Protein 6KO8 (pdb70)

B-factor: mean 38.96, std 19.6, range [13.39, 126.64]

Radius of gyration: 17.19 Å; Cα contacts (8 Å, |Δi|>4): 184; chains: 1; bounding box: 42×51×30 Å

Nearest PDB structures (foldseek):
  3vvx-assembly1_A  TM=9.385E-01  e=6.246E-23  Salmonella enterica subsp. enterica serovar Typhimurium str. 14028S
  9gtv-assembly1_B  TM=9.497E-01  e=9.018E-22  Salmonella enterica subsp. enterica serovar Typhimurium
  7n54-assembly1_A  TM=9.486E-01  e=1.844E-21  Salmonella enterica subsp. enterica serovar Typhimurium
  7n4z-assembly2_B  TM=9.475E-01  e=2.028E-21  Salmonella enterica subsp. enterica serovar Typhimurium
  7n4w-assembly1_A-2  TM=9.349E-01  e=2.970E-21  Salmonella enterica subsp. enterica serovar Typhimurium str. 14028S

Solvent-accessible surface area: 10798 Å² total; per-residue (Å²): 209,105,102,105,90,37,0,3,78,8,0,3,90,10,3,22,163,69,14,56,86,9,46,21,47,51,2,2,166,95,11,73,16,66,65,43,52,4,88,223,95,6,67,65,95,65,87,7,5,13,54,0,33,30,46,2,55,97,45,16,4,74,28,15,54,140,93,41,82,192,97,22,134,69,26,62,89,10,8,76,72,46,0,54,1,9,0,38,7,2,60,105,60,68,19,64,4,126,0,12,64,71,0,25,75,13,175,91,38,55,141,109,8,64,83,161,7,104,104,55,22,95,93,42,62,67,36,22,115,94,65,24,50,28,98,84,45,67,133,145,124,109,57,124,0,54,17,68,28,14,34,55,0,43,74,9,10,61,85,3,66,166,35,95,102,140,24,49,111,52,32,46,125,11,0,50,47,0,20,176,48,2,10,136,176

Organism: Salmonella typhimurium (strain LT2 / SGSC1412 / ATCC 700720) (NCBI:txid99287)

Sequence (185 aa):
EDKKQALLEAATQAIAQSGIAASTAVIARNAGVAEGTLFRYFATKDELINTLYLHLKQDLCQSMIMELDRSITDAKMMTRFIWNSYISWGLNHPARHRAIRQLAVSEKLTKETEQRADDMFPELRDLCHRSVLMVFMSDEYRAFGDGLFLALAETTMDFAARDPARAGEYIALGFEAMWRALTRE

Foldseek 3Di:
DDQLVLLLVLCLQQCLVVNLPRDLCSSQVSGVHHSVVVCVVPVDSLRSLLVSLLVLLLVLVVLLVVQDDLVDQDQLVNLLSSLVSVLVCCLVPVSSLSNNLRSLLDPRHDVVSVVCSVPVCCVVPPSHPDHFFQPPDDPVCPSVLVNVLSVLSVVLSVVCNVCVVCSVVSSVVSSVVNSVVGGDD

CATH classification: 1.10.357.10

InterPro domains:
  IPR001647 DNA-binding HTH domain, TetR-type [PF00440] (13-56)
  IPR001647 DNA-binding HTH domain, TetR-type [PR00455] (13-26)
  IPR001647 DNA-binding HTH domain, TetR-type [PR00455] (33-56)
  IPR001647 DNA-binding HTH domain, TetR-type [PS50977] (7-66)
  IPR009057 Homedomain-like superfamily [SSF46689] (3-75)
  IPR023772 DNA-binding HTH domain, TetR-type, conserved site [PS01081] (25-55)
  IPR050109 HTH-type, TetR-like transcriptional regulator [PTHR30055] (2-184)

Secondary structure (DSSP, 8-state):
--HHHHHHHHHHHHHHHH-TT--HHHHHHHSSS-HHHHHHH-SSHHHHHHHHHHHHHHHHHHHHHHH--TT---HHHHHHHHHHHHHHHHHH-HHHHHHHHHHHTSTT--HHHHHHHHHS-GGGS-SSSS--BT-SS-GGGHHHHHHHHHHHHHHHHHHHHH-GGGHHHHHHHHHHHHHHHHB--

Structure (mmCIF, N/CA/C/O backbone):
data_6KO8
#
_entry.id   6KO8
#
_cell.length_a   86.690
_cell.length_b   53.897
_cell.length_c   44.223
_cell.angle_alpha   90.000
_cell.angle_beta   93.060
_cell.angle_gamma   90.000
#
_symmetry.space_group_name_H-M   'C 1 2 1'
#
loop_
_entity.id
_entity.type
_entity.pdbx_description
1 polymer 'Putative regulatory protein'
2 non-polymer 'CHOLIC ACID'
3 non-polymer 'SULFATE ION'
4 water water
#
loop_
_atom_site.group_PDB
_atom_site.id
_atom_site.type_symbol
_atom_site.label_atom_id
_atom_site.label_alt_id
_atom_site.label_comp_id
_atom_site.label_asym_id
_atom_site.label_entity_id
_atom_site.label_seq_id
_atom_site.pdbx_PDB_ins_code
_atom_site.Cartn_x
_atom_site.Cartn_y
_atom_site.Cartn_z
_atom_site.occupancy
_atom_site.B_iso_or_equiv
_atom_site.auth_seq_id
_atom_site.auth_comp_id
_atom_site.auth_asym_id
_atom_site.auth_atom_id
_atom_site.pdbx_PDB_model_num
ATOM 1 N N . GLU A 1 8 ? -10.576 -10.176 -5.673 1.00 80.41 7 GLU A N 1
ATOM 2 C CA . GLU A 1 8 ? -11.303 -8.860 -5.623 1.00 87.10 7 GLU A CA 1
ATOM 3 C C . GLU A 1 8 ? -12.478 -8.902 -4.628 1.00 94.56 7 GLU A C 1
ATOM 4 O O . GLU A 1 8 ? -12.718 -7.861 -3.965 1.00 103.05 7 GLU A O 1
ATOM 10 N N . ASP A 1 9 ? -13.190 -10.034 -4.523 1.00 75.45 8 ASP A N 1
ATOM 11 C CA . ASP A 1 9 ? -14.571 -10.086 -3.972 1.00 79.14 8 ASP A CA 1
ATOM 12 C C . ASP A 1 9 ? -14.538 -10.034 -2.433 1.00 68.10 8 ASP A C 1
ATOM 13 O O . ASP A 1 9 ? -13.588 -10.529 -1.744 1.00 47.24 8 ASP A O 1
ATOM 18 N N . LYS A 1 10 ? -15.545 -9.355 -1.906 1.00 62.77 9 LYS A N 1
ATOM 19 C CA . LYS A 1 10 ? -15.521 -8.760 -0.557 1.00 59.91 9 LYS A CA 1
ATOM 20 C C . LYS A 1 10 ? -15.692 -9.867 0.470 1.00 49.42 9 LYS A C 1
ATOM 21 O O . LYS A 1 10 ? -15.040 -9.772 1.528 1.00 52.18 9 LYS A O 1
ATOM 27 N N . LYS A 1 11 ? -16.517 -10.880 0.155 1.00 50.68 10 LYS A N 1
ATOM 28 C CA . LYS A 1 11 ? -16.760 -12.017 1.081 1.00 46.12 10 LYS A CA 1
ATOM 29 C C . LYS A 1 11 ? -15.406 -12.663 1.348 1.00 43.40 10 LYS A C 1
ATOM 30 O O . LYS A 1 11 ? -15.061 -12.852 2.520 1.00 42.79 10 LYS A O 1
ATOM 36 N N . GLN A 1 12 ? -14.656 -12.995 0.287 1.00 45.36 11 GLN A N 1
ATOM 37 C CA . GLN A 1 12 ? -13.328 -13.663 0.438 1.00 41.26 11 GLN A CA 1
ATOM 38 C C . GLN A 1 12 ? -12.380 -12.743 1.216 1.00 40.10 11 GLN A C 1
ATOM 39 O O . GLN A 1 12 ? -11.607 -13.258 1.986 1.00 41.89 11 GLN A O 1
ATOM 45 N N . ALA A 1 13 ? -12.411 -11.427 0.977 1.00 39.17 12 ALA A N 1
ATOM 46 C CA . ALA A 1 13 ? -11.535 -10.471 1.694 1.00 40.84 12 ALA A CA 1
ATOM 47 C C . ALA A 1 13 ? -11.896 -10.478 3.182 1.00 39.94 12 ALA A C 1
ATOM 48 O O . ALA A 1 13 ? -10.999 -10.493 4.052 1.00 39.37 12 ALA A O 1
ATOM 50 N N . LEU A 1 14 ? -13.181 -10.468 3.483 1.00 34.79 13 LEU A N 1
ATOM 51 C CA . LEU A 1 14 ? -13.618 -10.475 4.895 1.00 37.35 13 LEU A CA 1
ATOM 52 C C . LEU A 1 14 ? -13.255 -11.801 5.524 1.00 27.36 13 LEU A C 1
ATOM 53 O O . LEU A 1 14 ? -12.873 -11.782 6.678 1.00 33.45 13 LEU A O 1
ATOM 58 N N . LEU A 1 15 ? -13.359 -12.914 4.792 1.00 29.06 14 LEU A N 1
ATOM 59 C CA . LEU A 1 15 ? -13.098 -14.243 5.400 1.00 26.73 14 LEU A CA 1
ATOM 60 C C . LEU A 1 15 ? -11.589 -14.354 5.683 1.00 25.91 14 LEU A C 1
ATOM 61 O O . LEU A 1 15 ? -11.159 -14.909 6.752 1.00 31.07 14 LEU A O 1
ATOM 66 N N . GLU A 1 16 ? -10.780 -13.820 4.779 1.00 32.87 15 GLU A N 1
ATOM 67 C CA . GLU A 1 16 ? -9.313 -13.814 4.979 1.00 32.62 15 GLU A CA 1
ATOM 68 C C . GLU A 1 16 ? -8.963 -12.913 6.186 1.00 28.50 15 GLU A C 1
ATOM 69 O O . GLU A 1 16 ? -8.113 -13.317 7.018 1.00 33.24 15 GLU A O 1
ATOM 75 N N . ALA A 1 17 ? -9.587 -11.728 6.304 1.00 32.12 16 ALA A N 1
ATOM 76 C CA . ALA A 1 17 ? -9.286 -10.790 7.411 1.00 33.32 16 ALA A CA 1
ATOM 77 C C . ALA A 1 17 ? -9.763 -11.416 8.735 1.00 30.03 16 ALA A C 1
ATOM 78 O O . ALA A 1 17 ? -9.107 -11.249 9.818 1.00 30.55 16 ALA A O 1
ATOM 80 N N . ALA A 1 18 ? -10.914 -12.091 8.703 1.00 27.92 17 ALA A N 1
ATOM 81 C CA . ALA A 1 18 ? -11.445 -12.785 9.905 1.00 30.35 17 ALA A CA 1
ATOM 82 C C . ALA A 1 18 ? -10.476 -13.912 10.282 1.00 27.22 17 ALA A C 1
ATOM 83 O O . ALA A 1 18 ? -10.166 -14.093 11.483 1.00 27.29 17 ALA A O 1
ATOM 85 N N . THR A 1 19 ? -9.942 -14.624 9.286 1.00 28.87 18 THR A N 1
ATOM 86 C CA . THR A 1 19 ? -8.984 -15.713 9.564 1.00 27.27 18 THR A CA 1
ATOM 87 C C . THR A 1 19 ? -7.790 -15.133 10.339 1.00 26.58 18 THR A C 1
ATOM 88 O O . THR A 1 19 ? -7.364 -15.692 11.345 1.00 28.58 18 THR A O 1
ATOM 92 N N . GLN A 1 20 ? -7.184 -14.066 9.831 1.00 25.98 19 GLN A N 1
ATOM 93 C CA . GLN A 1 20 ? -5.989 -13.473 10.447 1.00 30.60 19 GLN A CA 1
ATOM 94 C C . GLN A 1 20 ? -6.305 -13.002 11.867 1.00 29.96 19 GLN A C 1
ATOM 95 O O . GLN A 1 20 ? -5.487 -13.217 12.784 1.00 33.60 19 GLN A O 1
ATOM 101 N N . ALA A 1 21 ? -7.434 -12.366 12.050 1.00 29.44 20 ALA A N 1
ATOM 102 C CA . ALA A 1 21 ? -7.754 -11.654 13.307 1.00 32.45 20 ALA A CA 1
ATOM 103 C C . ALA A 1 21 ? -8.018 -12.716 14.365 1.00 30.34 20 ALA A C 1
ATOM 104 O O . ALA A 1 21 ? -7.511 -12.607 15.489 1.00 31.87 20 ALA A O 1
ATOM 106 N N . ILE A 1 22 ? -8.807 -13.719 14.018 1.00 28.09 21 ILE A N 1
ATOM 107 C CA . ILE A 1 22 ? -9.084 -14.809 15.005 1.00 28.50 21 ILE A CA 1
ATOM 108 C C . ILE A 1 22 ? -7.784 -15.565 15.255 1.00 31.78 21 ILE A C 1
ATOM 109 O O . ILE A 1 22 ? -7.615 -16.124 16.409 1.00 30.15 21 ILE A O 1
ATOM 114 N N . ALA A 1 23 ? -6.929 -15.749 14.235 1.00 29.59 22 ALA A N 1
ATOM 115 C CA . ALA A 1 23 ? -5.678 -16.522 14.460 1.00 31.03 22 ALA A CA 1
ATOM 116 C C . ALA A 1 23 ? -4.867 -15.782 15.521 1.00 30.54 22 ALA A C 1
ATOM 117 O O . ALA A 1 23 ? -4.264 -16.407 16.411 1.00 34.51 22 ALA A O 1
ATOM 119 N N . GLN A 1 24 ? -4.866 -14.470 15.434 1.00 34.01 23 GLN A N 1
ATOM 120 C CA . GLN A 1 24 ? -4.058 -13.632 16.352 1.00 37.92 23 GLN A CA 1
ATOM 121 C C . GLN A 1 24 ? -4.761 -13.464 17.713 1.00 37.93 23 GLN A C 1
ATOM 122 O O . GLN A 1 24 ? -4.052 -13.494 18.759 1.00 45.64 23 GLN A O 1
ATOM 128 N N . SER A 1 25 ? -6.082 -13.268 17.734 1.00 38.85 24 SER A N 1
ATOM 129 C CA . SER A 1 25 ? -6.804 -12.779 18.936 1.00 40.30 24 SER A CA 1
ATOM 130 C C . SER A 1 25 ? -7.882 -13.740 19.442 1.00 42.75 24 SER A C 1
ATOM 131 O O . SER A 1 25 ? -8.485 -13.437 20.498 1.00 47.60 24 SER A O 1
ATOM 134 N N . GLY A 1 26 ? -8.173 -14.810 18.723 1.00 42.40 25 GLY A N 1
ATOM 135 C CA . GLY A 1 26 ? -9.257 -15.706 19.123 1.00 34.00 25 GLY A CA 1
ATOM 136 C C . GLY A 1 26 ? -10.597 -15.129 18.749 1.00 31.85 25 GLY A C 1
ATOM 137 O O . GLY A 1 26 ? -10.674 -14.085 18.045 1.00 34.44 25 GLY A O 1
ATOM 138 N N . ILE A 1 27 ? -11.644 -15.771 19.225 1.00 34.97 26 ILE A N 1
ATOM 139 C CA . ILE A 1 27 ? -13.012 -15.540 18.710 1.00 35.31 26 ILE A CA 1
ATOM 140 C C . ILE A 1 27 ? -13.440 -14.158 19.168 1.00 39.27 26 ILE A C 1
ATOM 141 O O . ILE A 1 27 ? -14.359 -13.608 18.524 1.00 38.48 26 ILE A O 1
ATOM 146 N N . ALA A 1 28 ? -12.770 -13.612 20.199 1.00 40.01 27 ALA A N 1
ATOM 147 C CA . ALA A 1 28 ? -13.062 -12.249 20.726 1.00 47.67 27 ALA A CA 1
ATOM 148 C C . ALA A 1 28 ? -12.648 -11.182 19.707 1.00 46.09 27 ALA A C 1
ATOM 149 O O . ALA A 1 28 ? -12.931 -9.985 19.954 1.00 47.83 27 ALA A O 1
ATOM 151 N N . ALA A 1 29 ? -11.947 -11.552 18.628 1.00 42.42 28 ALA A N 1
ATOM 152 C CA . ALA A 1 29 ? -11.427 -10.555 17.666 1.00 37.70 28 ALA A CA 1
ATOM 153 C C . ALA A 1 29 ? -12.558 -9.593 17.279 1.00 37.97 28 ALA A C 1
ATOM 154 O O . ALA A 1 29 ? -13.730 -9.992 17.201 1.00 39.92 28 ALA A O 1
ATOM 156 N N . SER A 1 30 ? -12.197 -8.345 17.031 1.00 39.98 29 SER A N 1
ATOM 157 C CA . SER A 1 30 ? -13.143 -7.235 16.832 1.00 40.02 29 SER A CA 1
ATOM 158 C C . SER A 1 30 ? -13.641 -7.187 15.376 1.00 34.31 29 SER A C 1
ATOM 159 O O . SER A 1 30 ? -12.811 -7.251 14.427 1.00 38.10 29 SER A O 1
ATOM 162 N N . THR A 1 31 ? -14.954 -7.079 15.175 1.00 38.14 30 THR A N 1
ATOM 163 C CA . THR A 1 31 ? -15.536 -6.943 13.805 1.00 34.57 30 THR A CA 1
ATOM 164 C C . THR A 1 31 ? -15.064 -5.641 13.140 1.00 38.64 30 THR A C 1
ATOM 165 O O . THR A 1 31 ? -14.956 -5.616 11.871 1.00 35.91 30 THR A O 1
ATOM 169 N N . ALA A 1 32 ? -14.800 -4.608 13.932 1.00 46.15 31 ALA A N 1
ATOM 170 C CA . ALA A 1 32 ? -14.295 -3.312 13.431 1.00 51.77 31 ALA A CA 1
ATOM 171 C C . ALA A 1 32 ? -12.942 -3.539 12.770 1.00 51.80 31 ALA A C 1
ATOM 172 O O . ALA A 1 32 ? -12.800 -3.169 11.595 1.00 46.35 31 ALA A O 1
ATOM 174 N N . VAL A 1 33 ? -12.018 -4.170 13.507 1.00 50.27 32 VAL A N 1
ATOM 175 C CA . VAL A 1 33 ? -10.648 -4.510 13.029 1.00 46.57 32 VAL A CA 1
ATOM 176 C C . VAL A 1 33 ? -10.804 -5.405 11.802 1.00 44.59 32 VAL A C 1
ATOM 177 O O . VAL A 1 33 ? -10.134 -5.173 10.786 1.00 44.29 32 VAL A O 1
ATOM 181 N N . ILE A 1 34 ? -11.690 -6.394 11.866 1.00 41.47 33 ILE A N 1
ATOM 182 C CA . ILE A 1 34 ? -11.812 -7.332 10.716 1.00 31.43 33 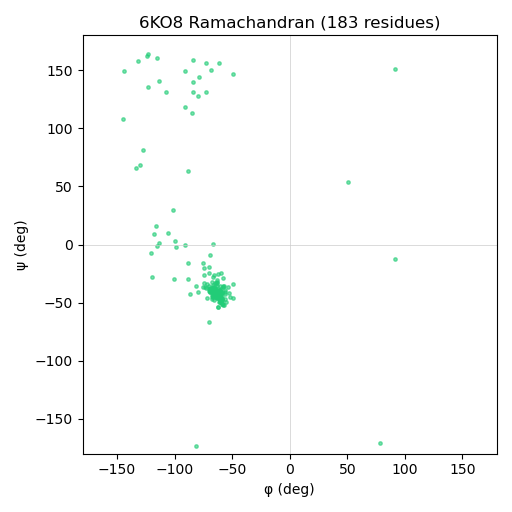ILE A CA 1
ATOM 183 C C . ILE A 1 34 ? -12.293 -6.538 9.498 1.00 38.75 33 ILE A C 1
ATOM 184 O O . ILE A 1 34 ? -11.763 -6.770 8.350 1.00 41.38 33 ILE A O 1
ATOM 189 N N . ALA A 1 35 ? -13.304 -5.690 9.698 1.00 35.55 34 ALA A N 1
ATOM 190 C CA . ALA A 1 35 ? -13.863 -4.888 8.582 1.00 40.74 34 ALA A CA 1
ATOM 191 C C . ALA A 1 35 ? -12.787 -3.966 7.981 1.00 42.59 34 ALA A C 1
ATOM 192 O O . ALA A 1 35 ? -12.669 -3.879 6.714 1.00 46.34 34 ALA A O 1
ATOM 194 N N . ARG A 1 36 ? -12.048 -3.272 8.848 1.00 48.82 35 ARG A N 1
ATOM 195 C CA . ARG A 1 36 ? -10.953 -2.362 8.452 1.00 49.04 35 ARG A CA 1
ATOM 196 C C . ARG A 1 36 ? -9.894 -3.125 7.661 1.00 42.02 35 ARG A C 1
ATOM 197 O O . ARG A 1 36 ? -9.447 -2.589 6.642 1.00 50.28 35 ARG A O 1
ATOM 205 N N . ASN A 1 37 ? -9.471 -4.303 8.137 1.00 41.42 36 ASN A N 1
ATOM 206 C CA . ASN A 1 37 ? -8.398 -5.088 7.473 1.00 43.80 36 ASN A CA 1
ATOM 207 C C . ASN A 1 37 ? -8.931 -5.569 6.116 1.00 44.04 36 ASN A C 1
ATOM 208 O O . ASN A 1 37 ? -8.150 -5.767 5.187 1.00 49.23 36 ASN A O 1
ATOM 213 N N . ALA A 1 38 ? -10.234 -5.757 5.987 1.00 48.58 37 ALA A N 1
ATOM 214 C CA . ALA A 1 38 ? -10.848 -5.978 4.664 1.00 40.87 37 ALA A CA 1
ATOM 215 C C . ALA A 1 38 ? -11.030 -4.592 4.028 1.00 47.51 37 ALA A C 1
ATOM 216 O O . ALA A 1 38 ? -10.508 -3.607 4.601 1.00 74.82 37 ALA A O 1
ATOM 218 N N . GLY A 1 39 ? -11.681 -4.496 2.889 1.00 56.08 38 GLY A N 1
ATOM 219 C CA . GLY A 1 39 ? -11.816 -3.176 2.218 1.00 72.13 38 GLY A CA 1
ATOM 220 C C . GLY A 1 39 ? -12.847 -2.265 2.897 1.00 70.35 38 GLY A C 1
ATOM 221 O O . GLY A 1 39 ? -12.763 -1.061 2.712 1.00 65.53 38 GLY A O 1
ATOM 222 N N . VAL A 1 40 ? -13.710 -2.819 3.758 1.00 59.38 39 VAL A N 1
ATOM 223 C CA . VAL A 1 40 ? -15.162 -2.479 3.871 1.00 57.24 39 VAL A CA 1
ATOM 224 C C . VAL A 1 40 ? -15.524 -1.842 5.217 1.00 46.41 39 VAL A C 1
ATOM 225 O O . VAL A 1 40 ? -14.798 -1.990 6.227 1.00 57.12 39 VAL A O 1
ATOM 229 N N . ALA A 1 41 ? -16.668 -1.159 5.211 1.00 50.67 40 ALA A N 1
ATOM 230 C CA . ALA A 1 41 ? -17.296 -0.534 6.392 1.00 48.87 40 ALA A CA 1
ATOM 231 C C . ALA A 1 41 ? -17.778 -1.652 7.311 1.00 46.90 40 ALA A C 1
ATOM 232 O O . ALA A 1 41 ? -18.148 -2.703 6.798 1.00 50.39 40 ALA A O 1
ATOM 234 N N . GLU A 1 42 ? -17.813 -1.437 8.617 1.00 49.36 41 GLU A N 1
ATOM 235 C CA . GLU A 1 42 ? -18.299 -2.491 9.541 1.00 42.93 41 GLU A CA 1
ATOM 236 C C . GLU A 1 42 ? -19.743 -2.868 9.146 1.00 43.25 41 GLU A C 1
ATOM 237 O O . GLU A 1 42 ? -20.083 -4.087 9.213 1.00 42.43 41 GLU A O 1
ATOM 243 N N . GLY A 1 43 ? -20.565 -1.908 8.720 1.00 38.95 42 GLY A N 1
ATOM 244 C CA . GLY A 1 43 ? -21.969 -2.182 8.349 1.00 42.17 42 GLY A CA 1
ATOM 245 C C . GLY A 1 43 ? -22.045 -3.201 7.214 1.00 41.38 42 GLY A C 1
ATOM 246 O O . GLY A 1 43 ? -22.978 -4.045 7.179 1.00 46.15 42 GLY A O 1
ATOM 247 N N . THR A 1 44 ? -21.108 -3.083 6.271 1.00 46.00 43 THR A N 1
ATOM 248 C CA . THR A 1 44 ? -20.905 -4.020 5.152 1.00 46.13 43 THR A CA 1
ATOM 249 C C . THR A 1 44 ? -20.603 -5.411 5.707 1.00 36.54 43 THR A C 1
ATOM 250 O O . THR A 1 44 ? -21.227 -6.427 5.257 1.00 40.09 43 THR A O 1
ATOM 254 N N . LEU A 1 45 ? -19.717 -5.483 6.683 1.00 39.27 44 LEU A N 1
ATOM 255 C CA . LEU A 1 45 ? -19.416 -6.802 7.285 1.00 32.74 44 LEU A CA 1
ATOM 256 C C . LEU A 1 45 ? -20.720 -7.450 7.806 1.00 34.52 44 LEU A C 1
ATOM 257 O O . LEU A 1 45 ? -20.928 -8.693 7.649 1.00 33.39 44 LEU A O 1
ATOM 262 N N . PHE A 1 46 ? -21.585 -6.690 8.442 1.00 31.57 45 PHE A N 1
ATOM 263 C CA . PHE A 1 46 ? -22.820 -7.246 9.069 1.00 33.31 45 PHE A CA 1
ATOM 264 C C . PHE A 1 46 ? -23.805 -7.819 8.046 1.00 31.18 45 PHE A C 1
ATOM 265 O O . PHE A 1 46 ? -24.598 -8.715 8.404 1.00 32.46 45 PHE A O 1
ATOM 273 N N . ARG A 1 47 ? -23.782 -7.336 6.805 1.00 34.17 46 ARG A N 1
ATOM 274 C CA . ARG A 1 47 ? -24.624 -7.902 5.725 1.00 37.75 46 ARG A CA 1
ATOM 275 C C . ARG A 1 47 ? -24.118 -9.295 5.327 1.00 37.02 46 ARG A C 1
ATOM 276 O O . ARG A 1 47 ? -24.917 -10.087 4.796 1.00 40.86 46 ARG A O 1
ATOM 284 N N . TYR A 1 48 ? -22.829 -9.579 5.562 1.00 36.46 47 TYR A N 1
ATOM 285 C CA . TYR A 1 48 ? -22.217 -10.910 5.341 1.00 34.38 47 TYR A CA 1
ATOM 286 C C . TYR A 1 48 ? -22.404 -11.780 6.587 1.00 30.10 47 TYR A C 1
ATOM 287 O O . TYR A 1 48 ? -22.720 -12.991 6.480 1.00 34.98 47 TYR A O 1
ATOM 296 N N . PHE A 1 49 ? -22.204 -11.219 7.761 1.00 29.69 48 PHE A N 1
ATOM 297 C CA . PHE A 1 49 ? -22.394 -11.968 9.027 1.00 29.98 48 PHE A CA 1
ATOM 298 C C . PHE A 1 49 ? -22.941 -11.012 10.073 1.00 28.49 48 PHE A C 1
ATOM 299 O O . PHE A 1 49 ? -22.179 -10.161 10.550 1.00 31.30 48 PHE A O 1
ATOM 307 N N . ALA A 1 50 ? -24.205 -11.157 10.413 1.00 27.65 49 ALA A N 1
ATOM 308 C CA . ALA A 1 50 ? -24.882 -10.146 11.265 1.00 26.96 49 ALA A CA 1
ATOM 309 C C . ALA A 1 50 ? -24.412 -10.284 12.702 1.00 24.70 49 ALA A C 1
ATOM 310 O O . ALA A 1 50 ? -24.533 -9.268 13.488 1.00 25.63 49 ALA A O 1
ATOM 312 N N . THR A 1 51 ? -23.865 -11.447 13.048 1.00 25.14 50 THR A N 1
ATOM 313 C CA . THR A 1 51 ? -23.438 -11.702 14.445 1.00 25.90 50 THR A CA 1
ATOM 314 C C . THR A 1 51 ? -22.046 -12.278 14.429 1.00 25.20 50 THR A C 1
ATOM 315 O O . THR A 1 51 ? -21.701 -12.964 13.414 1.00 27.12 50 THR A O 1
ATOM 319 N N . LYS A 1 52 ? -21.327 -12.151 15.536 1.00 26.49 51 LYS A N 1
ATOM 320 C CA . LYS A 1 52 ? -20.039 -12.882 15.766 1.00 26.39 51 LYS A CA 1
ATOM 321 C C . LYS A 1 52 ? -20.288 -14.381 15.678 1.00 29.42 51 LYS A C 1
ATOM 322 O O . LYS A 1 52 ? -19.478 -15.051 15.048 1.00 27.41 51 LYS A O 1
ATOM 328 N N . ASP A 1 53 ? -21.407 -14.858 16.238 1.00 25.62 52 ASP A N 1
ATOM 329 C CA . ASP A 1 53 ? -21.803 -16.282 16.188 1.00 26.39 52 ASP A CA 1
ATOM 330 C C . ASP A 1 53 ? -21.882 -16.751 14.723 1.00 23.99 52 ASP A C 1
ATOM 331 O O . ASP A 1 53 ? -21.341 -17.850 14.378 1.00 26.24 52 ASP A O 1
ATOM 336 N N . GLU A 1 54 ? -22.521 -15.966 13.855 1.00 22.82 53 GLU A N 1
ATOM 337 C CA . GLU A 1 54 ? -22.636 -16.406 12.437 1.00 25.65 53 GLU A CA 1
ATOM 338 C C . GLU A 1 54 ? -21.269 -16.349 11.735 1.00 24.60 53 GLU A C 1
ATOM 339 O O . GLU A 1 54 ? -20.966 -17.197 10.924 1.00 26.10 53 GLU A O 1
ATOM 345 N N . LEU A 1 55 ? -20.431 -15.401 12.045 1.00 22.98 54 LEU A N 1
ATOM 346 C CA . LEU A 1 55 ? -19.081 -15.321 11.460 1.00 24.81 54 LEU A CA 1
ATOM 347 C C . LEU A 1 55 ? -18.277 -16.542 11.881 1.00 22.08 54 LEU A C 1
ATOM 348 O O . LEU A 1 55 ? -17.571 -17.105 11.050 1.00 25.19 54 LEU A O 1
ATOM 353 N N . ILE A 1 56 ? -18.352 -16.929 13.165 1.00 26.02 55 ILE A N 1
ATOM 354 C CA . ILE A 1 56 ? -17.643 -18.129 13.646 1.00 22.04 55 ILE A CA 1
ATOM 355 C C . ILE A 1 56 ? -18.074 -19.309 12.804 1.00 24.76 55 ILE A C 1
ATOM 356 O O . ILE A 1 56 ? -17.190 -20.076 12.389 1.00 22.55 55 ILE A O 1
ATOM 361 N N . ASN A 1 57 ? -19.368 -19.485 12.645 1.00 22.35 56 ASN A N 1
ATOM 362 C CA . ASN A 1 57 ? -19.909 -20.668 11.932 1.00 24.05 56 ASN A CA 1
ATOM 363 C C . ASN A 1 57 ? -19.532 -20.615 10.438 1.00 22.09 56 ASN A C 1
ATOM 364 O O . ASN A 1 57 ? -19.064 -21.619 9.910 1.00 24.89 56 ASN A O 1
ATOM 369 N N . THR A 1 58 ? -19.669 -19.448 9.815 1.00 24.15 57 THR A N 1
ATOM 370 C CA . THR A 1 58 ? -19.388 -19.289 8.383 1.00 25.44 57 THR A CA 1
ATOM 371 C C . THR A 1 58 ? -17.889 -19.507 8.147 1.00 25.03 57 THR A C 1
ATOM 372 O O . THR A 1 58 ? -17.491 -20.277 7.205 1.00 24.52 57 THR A O 1
ATOM 376 N N . LEU A 1 59 ? -17.064 -18.934 9.007 1.00 24.07 58 LEU A N 1
ATOM 377 C CA . LEU A 1 59 ? -15.614 -19.007 8.797 1.00 23.30 58 LEU A CA 1
ATOM 378 C C . LEU A 1 59 ? -15.162 -20.437 9.027 1.00 22.10 58 LEU A C 1
ATOM 379 O O . LEU A 1 59 ? -14.275 -20.895 8.324 1.00 22.47 58 LEU A O 1
ATOM 384 N N . TYR A 1 60 ? -15.759 -21.117 10.006 1.00 22.73 59 TYR A N 1
ATOM 385 C CA . TYR A 1 60 ? -15.338 -22.514 10.292 1.00 22.25 59 TYR A CA 1
ATOM 386 C C . TYR A 1 60 ? -15.600 -23.339 9.020 1.00 23.19 59 TYR A C 1
ATOM 387 O O . TYR A 1 60 ? -14.722 -24.059 8.605 1.00 23.90 59 TYR A O 1
ATOM 396 N N . LEU A 1 61 ? -16.787 -23.194 8.398 1.00 23.56 60 LEU A N 1
ATOM 397 C CA . LEU A 1 61 ? -17.141 -24.042 7.215 1.00 27.11 60 LEU A CA 1
ATOM 398 C C . LEU A 1 61 ? -16.203 -23.689 6.060 1.00 27.19 60 LEU A C 1
ATOM 399 O O . LEU A 1 61 ? -15.765 -24.586 5.340 1.00 28.74 60 LEU A O 1
ATOM 404 N N . HIS A 1 62 ? -15.858 -22.424 5.933 1.00 25.79 61 HIS A N 1
ATOM 405 C CA . HIS A 1 62 ? -14.943 -21.915 4.891 1.00 26.51 61 HIS A CA 1
ATOM 406 C C . HIS A 1 62 ? -13.556 -22.544 4.999 1.00 25.37 61 HIS A C 1
ATOM 407 O O . HIS A 1 62 ? -13.017 -23.042 3.973 1.00 27.12 61 HIS A O 1
ATOM 414 N N . LEU A 1 63 ? -13.005 -22.540 6.212 1.00 23.02 62 LEU A N 1
ATOM 415 C CA . LEU A 1 63 ? -11.687 -23.130 6.512 1.00 23.23 62 LEU A CA 1
ATOM 416 C C . LEU A 1 63 ? -11.752 -24.638 6.388 1.00 22.88 62 LEU A C 1
ATOM 417 O O . LEU A 1 63 ? -10.796 -25.187 5.858 1.00 23.29 62 LEU A O 1
ATOM 422 N N . LYS A 1 64 ? -12.837 -25.258 6.809 1.00 21.35 63 LYS A N 1
ATOM 423 C CA . LYS A 1 64 ? -12.934 -26.728 6.677 1.00 26.29 63 LYS A CA 1
ATOM 424 C C . LYS A 1 64 ? -12.983 -27.062 5.173 1.00 23.26 63 LYS A C 1
ATOM 425 O O . LYS A 1 64 ? -12.347 -28.065 4.771 1.00 26.11 63 LYS A O 1
ATOM 431 N N . GLN A 1 65 ? -13.700 -26.288 4.374 1.00 25.38 64 GLN A N 1
ATOM 432 C CA . GLN A 1 65 ? -13.859 -26.574 2.917 1.00 28.03 64 GLN A CA 1
ATOM 433 C C . GLN A 1 65 ? -12.465 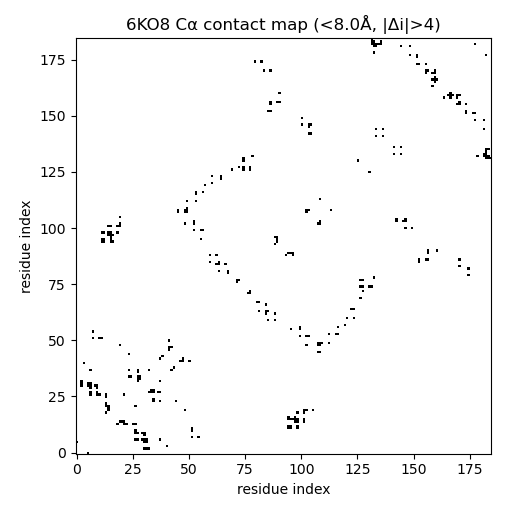-26.483 2.280 1.00 28.50 64 GLN A C 1
ATOM 434 O O . GLN A 1 65 ? -12.083 -27.329 1.453 1.00 27.64 64 GLN A O 1
ATOM 440 N N . ASP A 1 66 ? -11.714 -25.480 2.676 1.00 25.30 65 ASP A N 1
ATOM 441 C CA . ASP A 1 66 ? -10.367 -25.245 2.126 1.00 25.03 65 ASP A CA 1
ATOM 442 C C . ASP A 1 66 ? -9.447 -26.427 2.427 1.00 24.61 65 ASP A C 1
ATOM 443 O O . ASP A 1 66 ? -8.709 -26.920 1.553 1.00 25.87 65 ASP A O 1
ATOM 448 N N . LEU A 1 67 ? -9.421 -26.850 3.673 1.00 24.65 66 LEU A N 1
ATOM 449 C CA . LEU A 1 67 ? -8.647 -28.020 4.087 1.00 25.59 66 LEU A CA 1
ATOM 450 C C . LEU A 1 67 ? -9.085 -29.235 3.266 1.00 25.09 66 LEU A C 1
ATOM 451 O O . LEU A 1 67 ? -8.241 -29.933 2.763 1.00 25.52 66 LEU A O 1
ATOM 456 N N . CYS A 1 68 ? -10.371 -29.520 3.207 1.00 22.58 67 CYS A N 1
ATOM 457 C CA . CYS A 1 68 ? -10.846 -30.752 2.566 1.00 26.76 67 CYS A CA 1
ATOM 458 C C . CYS A 1 68 ? -10.487 -30.717 1.080 1.00 33.05 67 CYS A C 1
ATOM 459 O O . CYS A 1 68 ? -10.155 -31.791 0.546 1.00 29.63 67 CYS A O 1
ATOM 462 N N . GLN A 1 69 ? -10.531 -29.552 0.438 1.00 27.42 68 GLN A N 1
ATOM 463 C CA . GLN A 1 69 ? -10.220 -29.508 -1.020 1.00 32.56 68 GLN A CA 1
ATOM 464 C C . GLN A 1 69 ? -8.732 -29.857 -1.191 1.00 30.22 68 GLN A C 1
ATOM 465 O O . GLN A 1 69 ? -8.410 -30.608 -2.150 1.00 36.67 68 GLN A O 1
ATOM 471 N N . SER A 1 70 ? -7.837 -29.271 -0.376 1.00 31.73 69 SER A N 1
ATOM 472 C CA . SER A 1 70 ? -6.392 -29.635 -0.356 1.00 31.45 69 SER A CA 1
ATOM 473 C C . SER A 1 70 ? -6.289 -31.154 -0.161 1.00 31.08 69 SER A C 1
ATOM 474 O O . SER A 1 70 ? -5.456 -31.777 -0.809 1.00 33.29 69 SER A O 1
ATOM 477 N N . MET A 1 71 ? -7.093 -31.763 0.709 1.00 27.93 70 MET A N 1
ATOM 478 C CA . MET A 1 71 ? -6.964 -33.229 0.935 1.00 30.84 70 MET A CA 1
ATOM 479 C C . MET A 1 71 ? -7.378 -34.009 -0.316 1.00 39.75 70 MET A C 1
ATOM 480 O O . MET A 1 71 ? -6.766 -35.071 -0.592 1.00 37.47 70 MET A O 1
ATOM 485 N N . ILE A 1 72 ? -8.443 -33.564 -0.977 1.00 36.82 71 ILE A N 1
ATOM 486 C CA . ILE A 1 72 ? -8.901 -34.120 -2.282 1.00 43.53 71 ILE A CA 1
ATOM 487 C C . ILE A 1 72 ? -7.731 -34.152 -3.263 1.00 35.03 71 ILE A C 1
ATOM 488 O O . ILE A 1 72 ? -7.541 -35.194 -3.935 1.00 46.68 71 ILE A O 1
ATOM 493 N N . MET A 1 73 ? -6.956 -33.055 -3.326 1.00 40.39 72 MET A N 1
ATOM 494 C CA . MET A 1 73 ? -5.847 -32.934 -4.322 1.00 41.40 72 MET A CA 1
ATOM 495 C C . MET A 1 73 ? -4.803 -34.009 -3.955 1.00 41.57 72 MET A C 1
ATOM 496 O O . MET A 1 73 ? -4.180 -34.594 -4.860 1.00 33.25 72 MET A O 1
ATOM 501 N N . GLU A 1 74 ? -4.556 -34.240 -2.673 1.00 38.32 73 GLU A N 1
ATOM 502 C CA . GLU A 1 74 ? -3.428 -35.085 -2.212 1.00 30.88 73 GLU A CA 1
ATOM 503 C C . GLU A 1 74 ? -3.817 -36.582 -2.104 1.00 37.39 73 GLU A C 1
ATOM 504 O O . GLU A 1 74 ? -2.907 -37.426 -2.195 1.00 38.32 73 GLU A O 1
ATOM 510 N N . LEU A 1 75 ? -5.070 -36.944 -1.833 1.00 39.91 74 LEU A N 1
ATOM 511 C CA . LEU A 1 75 ? -5.391 -38.337 -1.408 1.00 41.84 74 LEU A CA 1
ATOM 512 C C . LEU A 1 75 ? -5.560 -39.289 -2.603 1.00 38.11 74 LEU A C 1
ATOM 513 O O . LEU A 1 75 ? -6.161 -38.863 -3.584 1.00 51.82 74 LEU A O 1
ATOM 518 N N . ASP A 1 76 ? -5.043 -40.539 -2.465 1.00 45.45 75 ASP A N 1
ATOM 519 C CA . ASP A 1 76 ? -5.093 -41.692 -3.425 1.00 52.50 75 ASP A CA 1
ATOM 520 C C . ASP A 1 76 ? -6.075 -42.798 -2.931 1.00 57.37 75 ASP A C 1
ATOM 521 O O . ASP A 1 76 ? -5.944 -43.241 -1.824 1.00 51.13 75 ASP A O 1
ATOM 526 N N . ARG A 1 77 ? -7.006 -43.318 -3.760 1.00 62.60 76 ARG A N 1
ATOM 527 C CA . ARG A 1 77 ? -8.109 -44.195 -3.242 1.00 47.88 76 ARG A CA 1
ATOM 528 C C . ARG A 1 77 ? -7.789 -45.678 -3.449 1.00 55.58 76 ARG A C 1
ATOM 529 O O . ARG A 1 77 ? -8.511 -46.520 -2.898 1.00 50.28 76 ARG A O 1
ATOM 537 N N . SER A 1 78 ? -6.656 -46.006 -4.063 1.00 58.30 77 SER A N 1
ATOM 538 C CA . SER A 1 78 ? -6.151 -47.400 -4.028 1.00 67.36 77 SER A CA 1
ATOM 539 C C . SER A 1 78 ? -5.737 -47.780 -2.592 1.00 92.16 77 SER A C 1
ATOM 540 O O . SER A 1 78 ? -5.342 -48.947 -2.385 1.00 93.01 77 SER A O 1
ATOM 543 N N . ILE A 1 79 ? -5.871 -46.876 -1.604 1.00 78.63 78 ILE A N 1
ATOM 544 C CA . ILE A 1 79 ? -5.478 -47.200 -0.213 1.00 51.13 78 ILE A CA 1
ATOM 545 C C . ILE A 1 79 ? -6.654 -47.778 0.575 1.00 55.34 78 ILE A C 1
ATOM 546 O O . ILE A 1 79 ? -7.700 -47.098 0.756 1.00 61.72 78 ILE A O 1
ATOM 551 N N . THR A 1 80 ? -6.424 -49.021 1.004 1.00 53.56 79 THR A N 1
ATOM 552 C CA . THR A 1 80 ? -7.330 -49.948 1.720 1.00 63.63 79 THR A CA 1
ATOM 553 C C . THR A 1 80 ? -6.965 -49.915 3.203 1.00 58.79 79 THR A C 1
ATOM 554 O O . THR A 1 80 ? -7.869 -50.136 4.037 1.00 57.12 79 THR A O 1
ATOM 558 N N . ASP A 1 81 ? -5.695 -49.654 3.538 1.00 51.30 80 ASP A N 1
ATOM 559 C CA . ASP A 1 81 ? -5.217 -49.838 4.932 1.00 54.43 80 ASP A CA 1
ATOM 560 C C . ASP A 1 81 ? -5.657 -48.612 5.754 1.00 53.91 80 ASP A C 1
ATOM 561 O O . ASP A 1 81 ? -5.415 -47.477 5.292 1.00 45.06 80 ASP A O 1
ATOM 566 N N . ALA A 1 82 ? -6.330 -48.813 6.899 1.00 50.17 81 ALA A N 1
ATOM 567 C CA . ALA A 1 82 ? -6.858 -47.679 7.700 1.00 43.25 81 ALA A CA 1
ATOM 568 C C . ALA A 1 82 ? -5.684 -46.830 8.203 1.00 34.80 81 ALA A C 1
ATOM 569 O O . ALA A 1 82 ? -5.822 -45.623 8.164 1.00 38.85 81 ALA A O 1
ATOM 571 N N . LYS A 1 83 ? -4.578 -47.446 8.635 1.00 36.19 82 LYS A N 1
ATOM 572 C CA . LYS A 1 83 ? -3.443 -46.704 9.217 1.00 34.13 82 LYS A CA 1
ATOM 573 C C . LYS A 1 83 ? -2.807 -45.841 8.118 1.00 29.51 82 LYS A C 1
ATOM 574 O O . LYS A 1 83 ? -2.530 -44.641 8.344 1.00 26.47 82 LYS A O 1
ATOM 580 N N . MET A 1 84 ? -2.652 -46.408 6.936 1.00 31.56 83 MET A N 1
ATOM 581 C CA . MET A 1 84 ? -2.062 -45.682 5.778 1.00 28.61 83 MET A CA 1
ATOM 582 C C . MET A 1 84 ? -2.962 -44.506 5.387 1.00 26.01 83 MET A C 1
ATOM 583 O O . MET A 1 84 ? -2.414 -43.405 5.147 1.00 28.28 83 MET A O 1
ATOM 588 N N . MET A 1 85 ? -4.256 -44.726 5.370 1.00 29.09 84 MET A N 1
ATOM 589 C CA . MET A 1 85 ? -5.224 -43.674 5.009 1.00 30.79 84 MET A CA 1
ATOM 590 C C . MET A 1 85 ? -5.136 -42.584 6.071 1.00 31.28 84 MET A C 1
ATOM 591 O O . MET A 1 85 ? -5.129 -41.452 5.695 1.00 28.89 84 MET A O 1
ATOM 596 N N . THR A 1 86 ? -5.062 -42.958 7.355 1.00 26.66 85 THR A N 1
ATOM 597 C CA . THR A 1 86 ? -5.001 -41.975 8.455 1.00 25.89 85 THR A CA 1
ATOM 598 C C . THR A 1 86 ? -3.701 -41.172 8.364 1.00 23.23 85 THR A C 1
ATOM 599 O O . THR A 1 86 ? -3.711 -39.949 8.606 1.00 25.94 85 THR A O 1
ATOM 603 N N . ARG A 1 87 ? -2.605 -41.793 7.999 1.00 23.31 86 ARG A N 1
ATOM 604 C CA . ARG A 1 87 ? -1.321 -41.110 7.815 1.00 19.19 86 ARG A CA 1
ATOM 605 C C . ARG A 1 87 ? -1.457 -40.099 6.687 1.00 21.71 86 ARG A C 1
ATOM 606 O O . ARG A 1 87 ? -0.933 -39.019 6.811 1.00 21.45 86 ARG A O 1
ATOM 614 N N . PHE A 1 88 ? -2.082 -40.472 5.595 1.00 23.29 87 PHE A N 1
ATOM 615 C CA . PHE A 1 88 ? -2.231 -39.512 4.484 1.00 24.28 87 PHE A CA 1
ATOM 616 C C . PHE A 1 88 ? -3.031 -38.306 4.961 1.00 26.09 87 PHE A C 1
ATOM 617 O O . PHE A 1 88 ? -2.683 -37.184 4.589 1.00 25.91 87 PHE A O 1
ATOM 625 N N . ILE A 1 89 ? -4.087 -38.527 5.710 1.00 26.15 88 ILE A N 1
ATOM 626 C CA . ILE A 1 89 ? -4.949 -37.438 6.246 1.00 26.33 88 ILE A CA 1
ATOM 627 C C . ILE A 1 89 ? -4.098 -36.536 7.141 1.00 22.66 88 ILE A C 1
ATOM 628 O O . ILE A 1 89 ? -4.192 -35.274 6.977 1.00 23.31 88 ILE A O 1
ATOM 633 N N . TRP A 1 90 ? -3.354 -37.139 8.063 1.00 22.75 89 TRP A N 1
ATOM 634 C CA . TRP A 1 90 ? -2.481 -36.393 8.986 1.00 18.93 89 TRP A CA 1
ATOM 635 C C . TRP A 1 90 ? -1.465 -35.582 8.172 1.00 18.97 89 TRP A C 1
ATOM 636 O O . TRP A 1 90 ? -1.361 -34.359 8.367 1.00 17.39 89 TRP A O 1
ATOM 647 N N . ASN A 1 91 ? -0.789 -36.203 7.237 1.00 21.08 90 ASN A N 1
ATOM 648 C CA . ASN A 1 91 ? 0.216 -35.478 6.405 1.00 21.27 90 ASN A CA 1
ATOM 649 C C . ASN A 1 91 ? -0.428 -34.283 5.702 1.00 21.27 90 ASN A C 1
ATOM 650 O O . ASN A 1 91 ? 0.229 -33.226 5.618 1.00 20.15 90 ASN A O 1
ATOM 655 N N . SER A 1 92 ? -1.634 -34.466 5.197 1.00 21.64 91 SER A N 1
ATOM 656 C CA . SER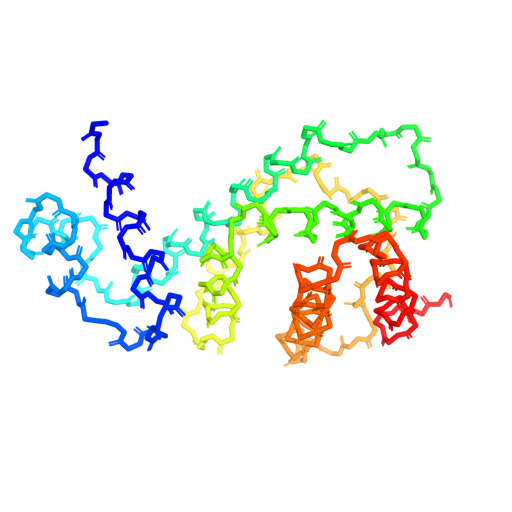 A 1 92 ? -2.456 -33.440 4.511 1.00 20.12 91 SER A CA 1
ATOM 657 C C . SER A 1 92 ? -2.734 -32.285 5.452 1.00 23.10 91 SER A C 1
ATOM 658 O O . SER A 1 92 ? -2.564 -31.104 5.059 1.00 22.70 91 SER A O 1
ATOM 661 N N . TYR A 1 93 ? -3.113 -32.621 6.673 1.00 22.13 92 TYR A N 1
ATOM 662 C CA . TYR A 1 93 ? -3.466 -31.566 7.644 1.00 19.27 92 TYR A CA 1
ATOM 663 C C . TYR A 1 93 ? -2.181 -30.798 7.988 1.00 18.62 92 TYR A C 1
ATOM 664 O O . TYR A 1 93 ? -2.202 -29.548 8.043 1.00 19.11 92 TYR A O 1
ATOM 673 N N . ILE A 1 94 ? -1.082 -31.502 8.272 1.00 17.07 93 ILE A N 1
ATOM 674 C CA . ILE A 1 94 ? 0.155 -30.802 8.680 1.00 16.36 93 ILE A CA 1
ATOM 675 C C . ILE A 1 94 ? 0.612 -29.893 7.530 1.00 17.11 93 ILE A C 1
ATOM 676 O O . ILE A 1 94 ? 1.008 -28.773 7.791 1.00 18.26 93 ILE A O 1
ATOM 681 N N . SER A 1 95 ? 0.587 -30.376 6.294 1.00 18.93 94 SER A N 1
ATOM 682 C CA . SER A 1 95 ? 1.042 -29.558 5.145 1.00 21.68 94 SER A CA 1
ATOM 683 C C . SER A 1 95 ? 0.192 -28.305 5.062 1.00 18.31 94 SER A C 1
ATOM 684 O O . SER A 1 95 ? 0.743 -27.192 4.774 1.00 21.50 94 SER A O 1
ATOM 687 N N . TRP A 1 96 ? -1.103 -28.475 5.186 1.00 20.33 95 TRP A N 1
ATOM 688 C CA . TRP A 1 96 ? -2.080 -27.359 5.062 1.00 19.59 95 TRP A CA 1
ATOM 689 C C . TRP A 1 96 ? -1.781 -26.312 6.138 1.00 20.64 95 TRP A C 1
ATOM 690 O O . TRP A 1 96 ? -1.661 -25.128 5.829 1.00 20.41 95 TRP A O 1
ATOM 701 N N . GLY A 1 97 ? -1.527 -26.743 7.375 1.00 18.23 96 GLY A N 1
ATOM 702 C CA . GLY A 1 97 ? -1.245 -25.767 8.431 1.00 17.85 96 GLY A CA 1
ATOM 703 C C . GLY A 1 97 ? 0.137 -25.158 8.334 1.00 18.33 96 GLY A C 1
ATOM 704 O O . GLY A 1 97 ? 0.306 -24.066 8.787 1.00 21.19 96 GLY A O 1
ATOM 705 N N . LEU A 1 98 ? 1.133 -25.831 7.747 1.00 19.37 97 LEU A N 1
ATOM 706 C CA . LEU A 1 98 ? 2.457 -25.224 7.503 1.00 19.75 97 LEU A CA 1
ATOM 707 C C . LEU A 1 98 ? 2.347 -24.231 6.340 1.00 19.92 97 LEU A C 1
ATOM 708 O O . LEU A 1 98 ? 2.956 -23.153 6.401 1.00 24.05 97 LEU A O 1
ATOM 713 N N . ASN A 1 99 ? 1.547 -24.547 5.344 1.00 22.97 98 ASN A N 1
ATOM 714 C CA . ASN A 1 99 ? 1.347 -23.620 4.192 1.00 23.65 98 ASN A CA 1
ATOM 715 C C . ASN A 1 99 ? 0.518 -22.425 4.629 1.00 26.59 98 ASN A C 1
ATOM 716 O O . ASN A 1 99 ? 0.764 -21.352 4.095 1.00 28.91 98 ASN A O 1
ATOM 721 N N . HIS A 1 100 ? -0.426 -22.641 5.559 1.00 23.53 99 HIS A N 1
ATOM 722 C CA . HIS A 1 100 ? -1.453 -21.659 5.954 1.00 23.00 99 HIS A CA 1
ATOM 723 C C . HIS A 1 100 ? -1.560 -21.566 7.473 1.00 21.75 99 HIS A C 1
ATOM 724 O O . HIS A 1 100 ? -2.582 -21.938 8.063 1.00 23.26 99 HIS A O 1
ATOM 731 N N . PRO A 1 101 ? -0.515 -21.077 8.160 1.00 24.53 100 PRO A N 1
ATOM 732 C CA . PRO A 1 101 ? -0.514 -21.125 9.628 1.00 25.13 100 PRO A CA 1
ATOM 733 C C . PRO A 1 101 ? -1.727 -20.431 10.237 1.00 24.93 100 PRO A C 1
ATOM 734 O O . PRO A 1 101 ? -2.277 -20.928 11.213 1.00 23.07 100 PRO A O 1
ATOM 738 N N . ALA A 1 102 ? -2.165 -19.299 9.681 1.00 27.52 101 ALA A N 1
ATOM 739 C CA . ALA A 1 102 ? -3.315 -18.597 10.285 1.00 25.19 101 ALA A CA 1
ATOM 740 C C . ALA A 1 102 ? -4.599 -19.421 10.125 1.00 21.66 101 ALA A C 1
ATOM 741 O O . ALA A 1 102 ? -5.499 -19.301 10.948 1.00 23.93 101 ALA A O 1
ATOM 743 N N . ARG A 1 103 ? -4.738 -20.186 9.033 1.00 21.97 102 ARG A N 1
ATOM 744 C CA . ARG A 1 103 ? -5.951 -20.994 8.791 1.00 20.91 102 ARG A CA 1
ATOM 745 C C . ARG A 1 103 ? -5.982 -22.080 9.873 1.00 18.91 102 ARG A C 1
ATOM 746 O O . ARG A 1 103 ? -7.056 -22.321 10.464 1.00 20.30 102 ARG A O 1
ATOM 754 N N . HIS A 1 104 ? -4.851 -22.722 10.149 1.00 19.93 103 HIS A N 1
ATOM 755 C CA . HIS A 1 104 ? -4.791 -23.686 11.301 1.00 19.06 103 HIS A CA 1
ATOM 756 C C . HIS A 1 104 ? -5.135 -23.007 12.645 1.00 19.54 103 HIS A C 1
ATOM 757 O O . HIS A 1 104 ? -5.963 -23.514 13.422 1.00 18.10 103 HIS A O 1
ATOM 764 N N . ARG A 1 105 ? -4.476 -21.901 12.930 1.00 20.24 104 ARG A N 1
ATOM 765 C CA . ARG A 1 105 ? -4.662 -21.224 14.223 1.00 22.07 104 ARG A CA 1
ATOM 766 C C . ARG A 1 105 ? -6.116 -20.811 14.347 1.00 21.87 104 A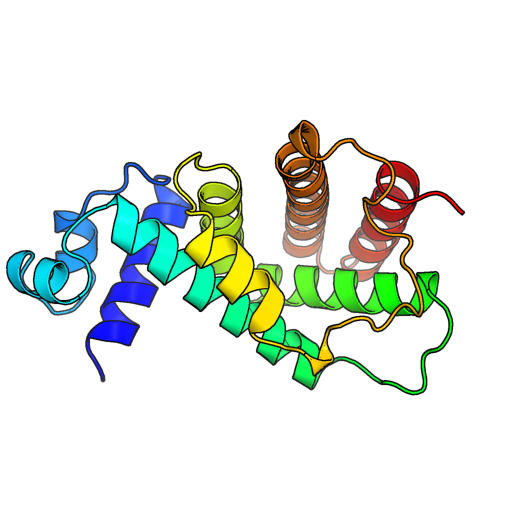RG A C 1
ATOM 767 O O . ARG A 1 105 ? -6.721 -21.011 15.423 1.00 22.13 104 ARG A O 1
ATOM 775 N N . ALA A 1 106 ? -6.711 -20.266 13.294 1.00 20.33 105 ALA A N 1
ATOM 776 C CA . ALA A 1 106 ? -8.129 -19.898 13.337 1.00 21.56 105 ALA A CA 1
ATOM 777 C C . ALA A 1 106 ? -9.019 -21.120 13.547 1.00 21.96 105 ALA A C 1
ATOM 778 O O . ALA A 1 106 ? -9.923 -21.075 14.400 1.00 20.30 105 ALA A O 1
ATOM 780 N N . ILE A 1 107 ? -8.873 -22.133 12.710 1.00 18.85 106 ILE A N 1
ATOM 781 C CA . ILE A 1 107 ? -9.806 -23.279 12.787 1.00 18.80 106 ILE A CA 1
ATOM 782 C C . ILE A 1 107 ? -9.707 -23.938 14.181 1.00 21.21 106 ILE A C 1
ATOM 783 O O . ILE A 1 107 ? -10.705 -24.431 14.682 1.00 20.48 106 ILE A O 1
ATOM 788 N N . ARG A 1 108 ? -8.536 -23.996 14.775 1.00 19.58 107 ARG A N 1
ATOM 789 C CA . ARG A 1 108 ? -8.390 -24.651 16.083 1.00 20.32 107 ARG A CA 1
ATOM 790 C C . ARG A 1 108 ? -9.181 -23.835 17.131 1.00 21.58 107 ARG A C 1
ATOM 791 O O . ARG A 1 108 ? -9.900 -24.434 17.915 1.00 24.34 107 ARG A O 1
ATOM 799 N N . GLN A 1 109 ? -9.178 -22.513 17.055 1.00 22.07 108 GLN A N 1
ATOM 800 C CA . GLN A 1 109 ? -9.937 -21.700 18.048 1.00 23.75 108 GLN A CA 1
ATOM 801 C C . GLN A 1 109 ? -11.436 -21.838 17.755 1.00 23.11 108 GLN A C 1
ATOM 802 O O . GLN A 1 109 ? -12.269 -21.938 18.694 1.00 24.25 108 GLN A O 1
ATOM 808 N N . LEU A 1 110 ? -11.818 -21.890 16.474 1.00 20.09 109 LEU A N 1
ATOM 809 C CA . LEU A 1 110 ? -13.249 -22.034 16.151 1.00 19.61 109 LEU A CA 1
ATOM 810 C C . LEU A 1 110 ? -13.740 -23.393 16.605 1.00 23.03 109 LEU A C 1
ATOM 811 O O . LEU A 1 110 ? -14.880 -23.463 17.115 1.00 24.62 109 LEU A O 1
ATOM 816 N N . ALA A 1 111 ? -12.900 -24.410 16.445 1.00 21.76 110 ALA A N 1
ATOM 817 C CA . ALA A 1 111 ? -13.336 -25.785 16.740 1.00 25.36 110 ALA A CA 1
ATOM 818 C C . ALA A 1 111 ? -13.692 -25.932 18.230 1.00 28.20 110 ALA A C 1
ATOM 819 O O . ALA A 1 111 ? -14.559 -26.741 18.553 1.00 33.96 110 ALA A O 1
ATOM 821 N N . VAL A 1 112 ? -13.023 -25.220 19.112 1.00 28.00 111 VAL A N 1
ATOM 822 C CA . VAL A 1 112 ? -13.254 -25.366 20.579 1.00 38.85 111 VAL A CA 1
ATOM 823 C C . VAL A 1 112 ? -14.039 -24.153 21.091 1.00 41.10 111 VAL A C 1
ATOM 824 O O . VAL A 1 112 ? -14.097 -23.925 22.293 1.00 42.50 111 VAL A O 1
ATOM 828 N N . SER A 1 113 ? -14.553 -23.325 20.211 1.00 34.63 112 SER A N 1
ATOM 829 C CA . SER A 1 113 ? -15.470 -22.250 20.601 1.00 33.76 112 SER A CA 1
ATOM 830 C C . SER A 1 113 ? -16.724 -23.025 20.921 1.00 37.50 112 SER A C 1
ATOM 831 O O . SER A 1 113 ? -16.960 -24.078 20.331 1.00 70.25 112 SER A O 1
ATOM 834 N N . GLU A 1 114 ? -17.557 -22.504 21.707 1.00 42.51 113 GLU A N 1
ATOM 835 C CA . GLU A 1 114 ? -18.696 -23.402 22.073 1.00 36.87 113 GLU A CA 1
ATOM 836 C C . GLU A 1 114 ? -19.827 -22.897 21.193 1.00 28.74 113 GLU A C 1
ATOM 837 O O . GLU A 1 114 ? -20.942 -22.996 21.577 1.00 37.53 113 GLU A O 1
ATOM 843 N N . LYS A 1 115 ? -19.509 -22.365 20.022 1.00 34.79 114 LYS A N 1
ATOM 844 C CA . LYS A 1 115 ? -20.517 -21.562 19.278 1.00 33.98 114 LYS A CA 1
ATOM 845 C C . LYS A 1 115 ? -20.898 -22.220 17.960 1.00 29.91 114 LYS A C 1
ATOM 846 O O . LYS A 1 115 ? -21.815 -21.669 17.303 1.00 32.24 114 LYS A O 1
ATOM 852 N N . LEU A 1 116 ? -20.302 -23.362 17.618 1.00 27.50 115 LEU A N 1
ATOM 853 C CA . LEU A 1 116 ? -20.710 -24.052 16.369 1.00 31.08 115 LEU A CA 1
ATOM 854 C C . LEU A 1 116 ? -22.091 -24.679 16.569 1.00 31.51 115 LEU A C 1
ATOM 855 O O . LEU A 1 116 ? -22.341 -25.360 17.559 1.00 38.31 115 LEU A O 1
ATOM 860 N N . THR A 1 117 ? -22.964 -24.431 15.611 1.00 34.56 116 THR A N 1
ATOM 861 C CA . THR A 1 117 ? -24.372 -24.857 15.658 1.00 33.74 116 THR A CA 1
ATOM 862 C C . THR A 1 117 ? -24.474 -26.294 15.158 1.00 37.86 116 THR A C 1
ATOM 863 O O . THR A 1 117 ? -23.616 -26.714 14.385 1.00 35.25 116 THR A O 1
ATOM 867 N N . LYS A 1 118 ? -25.547 -26.983 15.515 1.00 43.18 117 LYS A N 1
ATOM 868 C CA . LYS A 1 118 ? -25.748 -28.376 15.055 1.00 42.92 117 LYS A CA 1
ATOM 869 C C . LYS A 1 118 ? -25.863 -28.338 13.523 1.00 44.15 117 LYS A C 1
ATOM 870 O O . LYS A 1 118 ? -25.422 -29.284 12.870 1.00 51.18 117 LYS A O 1
ATOM 876 N N . GLU A 1 119 ? -26.413 -27.263 12.969 1.00 42.86 118 GLU A N 1
ATOM 877 C CA . GLU A 1 119 ? -26.597 -27.097 11.497 1.00 43.65 118 GLU A CA 1
ATOM 878 C C . GLU A 1 119 ? -25.209 -27.049 10.861 1.00 40.89 118 GLU A C 1
ATOM 879 O O . GLU A 1 119 ? -24.957 -27.731 9.835 1.00 43.37 118 GLU A O 1
ATOM 885 N N . THR A 1 120 ? -24.309 -26.315 11.500 1.00 38.09 119 THR A N 1
ATOM 886 C CA . THR A 1 120 ? -22.906 -26.199 11.044 1.00 32.78 119 THR A CA 1
ATOM 887 C C . THR A 1 120 ? -22.255 -27.582 11.087 1.00 40.86 119 THR A C 1
ATOM 888 O O . THR A 1 120 ? -21.576 -27.924 10.130 1.00 43.40 119 THR A O 1
ATOM 892 N N . GLU A 1 121 ? -22.471 -28.352 12.153 1.00 45.08 120 GLU A N 1
ATOM 893 C CA . GLU A 1 121 ? -21.833 -29.685 12.288 1.00 47.42 120 GLU A CA 1
ATOM 894 C C . GLU A 1 121 ? -22.297 -30.530 11.105 1.00 49.37 120 GLU A C 1
ATOM 895 O O . GLU A 1 121 ? -21.427 -31.130 10.441 1.00 53.95 120 GLU A O 1
ATOM 901 N N . GLN A 1 122 ? -23.595 -30.513 10.798 1.00 47.24 121 GLN A N 1
ATOM 902 C CA . GLN A 1 122 ? -24.143 -31.416 9.748 1.00 50.96 121 GLN A CA 1
ATOM 903 C C . GLN A 1 122 ? -23.578 -30.987 8.388 1.00 55.54 121 GLN A C 1
ATOM 904 O O . GLN A 1 122 ? -23.160 -31.873 7.605 1.00 51.45 121 GLN A O 1
ATOM 910 N N . ARG A 1 123 ? -23.545 -29.685 8.119 1.00 43.47 122 ARG A N 1
ATOM 911 C CA . ARG A 1 123 ? -22.908 -29.127 6.903 1.00 45.20 122 ARG A CA 1
ATOM 912 C C . ARG A 1 123 ? -21.424 -29.489 6.888 1.00 42.47 122 ARG A C 1
ATOM 913 O O . ARG A 1 123 ? -20.948 -29.856 5.837 1.00 62.85 122 ARG A O 1
ATOM 921 N N . ALA A 1 124 ? -20.727 -29.459 8.025 1.00 55.54 123 ALA A N 1
ATOM 922 C CA . ALA A 1 124 ? -19.306 -29.882 8.092 1.00 54.27 123 ALA A CA 1
ATOM 923 C C . ALA A 1 124 ? -19.207 -31.382 7.748 1.00 59.10 123 ALA A C 1
ATOM 924 O O . ALA A 1 124 ? -18.333 -31.751 6.916 1.00 65.98 123 ALA A O 1
ATOM 926 N N . ASP A 1 125 ? -20.089 -32.219 8.324 1.00 56.06 124 ASP A N 1
ATOM 927 C CA . ASP A 1 125 ? -20.084 -33.696 8.126 1.00 55.21 124 ASP A CA 1
ATOM 928 C C . ASP A 1 125 ? -20.433 -34.015 6.662 1.00 63.19 124 ASP A C 1
ATOM 929 O O . ASP A 1 125 ? -19.829 -34.923 6.149 1.00 74.70 124 ASP A O 1
ATOM 934 N N . ASP A 1 126 ? -21.310 -33.228 6.019 1.00 70.02 125 ASP A N 1
ATOM 935 C CA . ASP A 1 126 ? -21.859 -33.461 4.649 1.00 68.35 125 ASP A CA 1
ATOM 936 C C . ASP A 1 126 ? -20.902 -33.005 3.535 1.00 77.44 125 ASP A C 1
ATOM 937 O O . ASP A 1 126 ? -20.908 -33.676 2.492 1.00 72.46 125 ASP A O 1
ATOM 942 N N . MET A 1 127 ? -20.149 -31.907 3.714 1.00 72.80 126 MET A N 1
ATOM 943 C CA . MET A 1 127 ? -19.611 -31.073 2.589 1.00 66.66 126 MET A CA 1
ATOM 944 C C . MET A 1 127 ? -18.809 -31.892 1.557 1.00 66.88 126 MET A C 1
ATOM 945 O O . MET A 1 127 ? -18.918 -31.550 0.346 1.00 71.53 126 MET A O 1
ATOM 950 N N . PHE A 1 128 ? -18.041 -32.904 1.992 1.00 64.80 127 PHE A N 1
ATOM 951 C CA . PHE A 1 128 ? -17.096 -33.691 1.149 1.00 48.97 127 PHE A CA 1
ATOM 952 C C . PHE A 1 128 ? -17.360 -35.189 1.294 1.00 45.06 127 PHE A C 1
ATOM 953 O O . PHE A 1 128 ? -16.640 -35.894 2.005 1.00 56.08 127 PHE A O 1
ATOM 961 N N . PRO A 1 129 ? -18.367 -35.718 0.562 1.00 46.13 128 PRO A N 1
ATOM 962 C CA . PRO A 1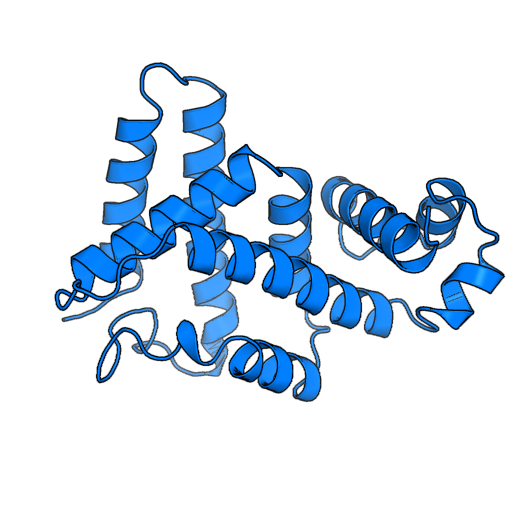 129 ? -18.755 -37.134 0.660 1.00 54.39 128 PRO A CA 1
ATOM 963 C C . PRO A 1 129 ? -17.573 -38.064 0.329 1.00 59.14 128 PRO A C 1
ATOM 964 O O . PRO A 1 129 ? -17.430 -39.131 0.940 1.00 50.97 128 PRO A O 1
ATOM 968 N N . GLU A 1 130 ? -16.761 -37.601 -0.628 1.00 56.48 129 GLU A N 1
ATOM 969 C CA . GLU A 1 130 ? -15.476 -38.179 -1.104 1.00 55.15 129 GLU A CA 1
ATOM 970 C C . GLU A 1 130 ? -14.577 -38.482 0.103 1.00 54.97 129 GLU A C 1
ATOM 971 O O . GLU A 1 130 ? -13.893 -39.485 0.071 1.00 48.50 129 GLU A O 1
ATOM 977 N N . LEU A 1 131 ? -14.613 -37.690 1.172 1.00 44.56 130 LEU A N 1
ATOM 978 C CA . LEU A 1 131 ? -13.708 -37.915 2.330 1.00 47.57 130 LEU A CA 1
ATOM 979 C C . LEU A 1 131 ? -14.413 -38.845 3.337 1.00 54.76 130 LEU A C 1
ATOM 980 O O . LEU A 1 131 ? -13.782 -39.287 4.266 1.00 40.59 130 LEU A O 1
ATOM 985 N N . ARG A 1 132 ? -15.640 -39.256 3.027 1.00 72.28 131 ARG A N 1
ATOM 986 C CA . ARG A 1 132 ? -16.417 -40.260 3.786 1.00 70.25 131 ARG A CA 1
ATOM 987 C C . ARG A 1 132 ? -16.603 -41.515 2.929 1.00 92.67 131 ARG A C 1
ATOM 988 O O . ARG A 1 132 ? -16.731 -41.431 1.711 1.00 89.07 131 ARG A O 1
ATOM 990 N N . ASP A 1 133 ? -16.507 -42.694 3.548 1.00 95.10 132 ASP A N 1
ATOM 991 C CA . ASP A 1 133 ? -15.777 -42.860 4.786 1.00 110.23 132 ASP A CA 1
ATOM 992 C C . ASP A 1 133 ? -14.289 -42.699 4.439 1.00 101.76 132 ASP A C 1
ATOM 993 O O . ASP A 1 133 ? -13.685 -41.676 4.825 1.00 107.28 132 ASP A O 1
ATOM 995 N N . LEU A 1 134 ? -13.761 -43.646 3.656 1.00 97.27 133 LEU A N 1
ATOM 996 C CA . LEU A 1 134 ? -12.312 -43.866 3.392 1.00 100.80 133 LEU A CA 1
ATOM 997 C C . LEU A 1 134 ? -11.795 -44.881 4.447 1.00 81.79 133 LEU A C 1
ATOM 998 O O . LEU A 1 134 ? -10.650 -45.460 4.286 1.00 85.15 133 LEU A O 1
ATOM 1000 N N . CYS A 1 135 ? -12.617 -45.139 5.474 1.00 93.00 134 CYS A N 1
ATOM 1001 C CA . CYS A 1 135 ? -12.583 -46.378 6.294 1.00 104.85 134 CYS A CA 1
ATOM 1002 C C . CYS A 1 135 ? -13.997 -47.002 6.198 1.00 114.01 134 CYS A C 1
ATOM 1003 O O . CYS A 1 135 ? -14.995 -46.222 6.218 1.00 107.16 134 CYS A O 1
ATOM 1005 N N . HIS A 1 136 ? -14.106 -48.327 5.987 1.00 100.40 135 HIS A N 1
ATOM 1006 C CA . HIS A 1 136 ? -15.398 -49.048 5.765 1.00 101.34 135 HIS A CA 1
ATOM 1007 C C . HIS A 1 136 ? -15.982 -49.472 7.124 1.00 111.88 135 HIS A C 1
ATOM 1008 O O . HIS A 1 136 ? -16.186 -50.704 7.341 1.00 93.48 135 HIS A O 1
ATOM 1010 N N . ARG A 1 137 ? -16.315 -48.465 7.949 1.00 126.64 136 ARG A N 1
ATOM 1011 C CA . ARG A 1 137 ? -16.273 -48.458 9.444 1.00 105.34 136 ARG A CA 1
ATOM 1012 C C . ARG A 1 137 ? -14.887 -47.929 9.849 1.00 85.89 136 ARG A C 1
ATOM 1013 O O . ARG A 1 137 ? -13.939 -48.076 9.038 1.00 110.63 136 ARG A O 1
ATOM 1015 N N . SER A 1 138 ? -14.769 -47.281 11.017 1.00 84.67 137 SER A N 1
ATOM 1016 C CA . SER A 1 138 ? -13.713 -46.271 11.296 1.00 72.92 137 SER A CA 1
ATOM 1017 C C . SER A 1 138 ? -12.893 -46.627 12.538 1.00 72.13 137 SER A C 1
ATOM 1018 O O . SER A 1 138 ? -13.351 -47.414 13.371 1.00 81.38 137 SER A O 1
ATOM 1021 N N . VAL A 1 139 ? -11.726 -46.003 12.653 1.00 51.76 138 VAL A N 1
ATOM 1022 C CA . VAL A 1 139 ? -10.741 -46.223 13.744 1.00 49.43 138 VAL A CA 1
ATOM 1023 C C . VAL A 1 139 ? -10.541 -44.900 14.474 1.00 41.74 138 VAL A C 1
ATOM 1024 O O . VAL A 1 139 ? -10.108 -44.951 15.587 1.00 41.41 138 VAL A O 1
ATOM 1028 N N . LEU A 1 140 ? -10.716 -43.766 13.802 1.00 34.70 139 LEU A N 1
ATOM 1029 C CA . LEU A 1 140 ? -10.249 -42.480 14.355 1.00 36.52 139 LEU A CA 1
ATOM 1030 C C . LEU A 1 140 ? -11.286 -41.879 15.308 1.00 35.76 139 LEU A C 1
ATOM 1031 O O . LEU A 1 140 ? -12.421 -41.524 14.870 1.00 36.46 139 LEU A O 1
ATOM 1036 N N . MET A 1 141 ? -10.906 -41.814 16.591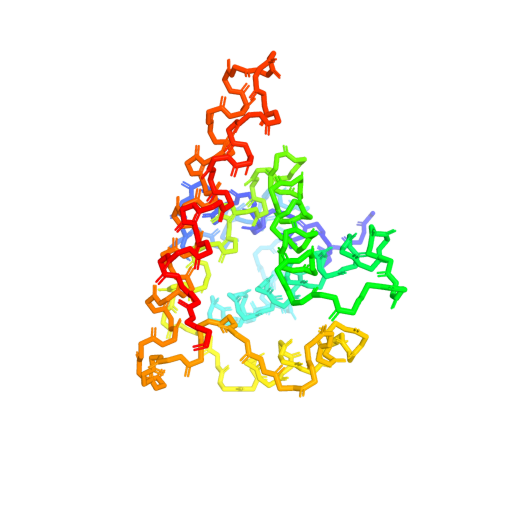 1.00 37.23 140 MET A N 1
ATOM 1037 C CA . MET A 1 141 ? -11.697 -41.125 17.631 1.00 35.67 140 MET A CA 1
ATOM 1038 C C . MET A 1 141 ? -13.134 -41.634 17.545 1.00 44.72 140 MET A C 1
ATOM 1039 O O . MET A 1 141 ? -14.065 -40.793 17.401 1.00 47.96 140 MET A O 1
ATOM 1044 N N . VAL A 1 142 ? -13.356 -42.941 17.594 1.00 37.55 141 VAL A N 1
ATOM 1045 C CA . VAL A 1 142 ? -14.753 -43.447 17.657 1.00 41.88 141 VAL A CA 1
ATOM 1046 C C . VAL A 1 142 ? -14.945 -44.115 19.013 1.00 38.95 141 VAL A C 1
ATOM 1047 O O . VAL A 1 142 ? -16.062 -44.469 19.323 1.00 51.22 141 VAL A O 1
ATOM 1051 N N . PHE A 1 143 ? -13.910 -44.097 19.850 1.00 37.08 142 PHE A N 1
ATOM 1052 C CA . PHE A 1 143 ? -13.926 -44.772 21.164 1.00 33.37 142 PHE A CA 1
ATOM 1053 C C . PHE A 1 143 ? -14.471 -43.851 22.266 1.00 32.82 142 PHE A C 1
ATOM 1054 O O . PHE A 1 143 ? -14.864 -44.348 23.288 1.00 38.30 142 PHE A O 1
ATOM 1062 N N . MET A 1 144 ? -14.544 -42.556 22.045 1.00 31.95 143 MET A N 1
ATOM 1063 C CA . MET A 1 144 ? -14.984 -41.588 23.083 1.00 31.37 143 MET A CA 1
ATOM 1064 C C . MET A 1 144 ? -16.500 -41.384 22.996 1.00 31.17 143 MET A C 1
ATOM 1065 O O . MET A 1 144 ? -17.052 -41.401 21.915 1.00 33.13 143 MET A O 1
ATOM 1070 N N . SER A 1 145 ? -17.146 -41.101 24.123 1.00 29.49 144 SER A N 1
ATOM 1071 C CA . SER A 1 145 ? -18.562 -40.650 24.148 1.00 29.21 144 SER A CA 1
ATOM 1072 C C . SER A 1 145 ? -18.720 -39.333 23.381 1.00 29.00 144 SER A C 1
ATOM 1073 O O . SER A 1 145 ? -17.764 -38.521 23.366 1.00 29.86 144 SER A O 1
ATOM 1076 N N . ASP A 1 146 ? -19.925 -39.067 22.899 1.00 30.72 145 ASP A N 1
ATOM 1077 C CA . ASP A 1 146 ? -20.220 -37.893 22.034 1.00 35.03 145 ASP A CA 1
ATOM 1078 C C . ASP A 1 146 ? -19.833 -36.595 22.741 1.00 33.06 145 ASP A C 1
ATOM 1079 O O . ASP A 1 146 ? -19.331 -35.699 22.099 1.00 32.18 145 ASP A O 1
ATOM 1084 N N . GLU A 1 147 ? -20.015 -36.539 24.049 1.00 29.30 146 GLU A N 1
ATOM 1085 C CA . GLU A 1 147 ? -19.682 -35.373 24.875 1.00 27.57 146 GLU A CA 1
ATOM 1086 C C . GLU A 1 147 ? -18.197 -35.024 24.737 1.00 24.10 146 GLU A C 1
ATOM 1087 O O . GLU A 1 147 ? -17.859 -33.889 25.035 1.00 29.37 146 GLU A O 1
ATOM 1093 N N . TYR A 1 148 ? -17.318 -35.975 24.463 1.00 22.90 147 TYR A N 1
ATOM 1094 C CA . TYR A 1 148 ? -15.859 -35.749 24.395 1.00 25.10 147 TYR A CA 1
ATOM 1095 C C . TYR A 1 148 ? -15.317 -35.598 22.971 1.00 23.34 147 TYR A C 1
ATOM 1096 O O . TYR A 1 148 ? -14.072 -35.568 22.825 1.00 24.55 147 TYR A O 1
ATOM 1105 N N . ARG A 1 149 ? -16.164 -35.612 21.949 1.00 26.63 148 ARG A N 1
ATOM 1106 C CA . ARG A 1 149 ? -15.674 -35.477 20.560 1.00 26.02 148 ARG A CA 1
ATOM 1107 C C . ARG A 1 149 ? -14.903 -34.155 20.377 1.00 23.84 148 ARG A C 1
ATOM 1108 O O . ARG A 1 149 ? -13.834 -34.161 19.799 1.00 23.44 148 ARG A O 1
ATOM 1116 N N . ALA A 1 150 ? -15.378 -33.063 20.941 1.00 23.77 149 ALA A N 1
ATOM 1117 C CA . ALA A 1 150 ? -14.648 -31.771 20.893 1.00 22.69 149 ALA A CA 1
ATOM 1118 C C . ALA A 1 150 ? -13.279 -31.881 21.571 1.00 19.69 149 ALA A C 1
ATOM 1119 O O . ALA A 1 150 ? -12.290 -31.320 21.075 1.00 19.18 149 ALA A O 1
ATOM 1121 N N . PHE A 1 151 ? -13.226 -32.563 22.722 1.00 21.90 150 PHE A N 1
ATOM 1122 C CA . PHE A 1 151 ? -11.950 -32.780 23.436 1.00 20.48 150 PHE A CA 1
ATOM 1123 C C . PHE A 1 151 ? -10.953 -33.590 22.562 1.00 18.92 150 PHE A C 1
ATOM 1124 O O . PHE A 1 151 ? -9.804 -33.262 22.467 1.00 18.89 150 PHE A O 1
ATOM 1132 N N . GLY A 1 152 ? -11.447 -34.678 21.954 1.00 18.35 151 GLY A N 1
ATOM 1133 C CA . GLY A 1 152 ? -10.621 -35.497 21.054 1.00 19.58 151 GLY A CA 1
ATOM 1134 C C . GLY A 1 152 ? -10.115 -34.659 19.873 1.00 16.98 151 GLY A C 1
ATOM 1135 O O . GLY A 1 152 ? -8.921 -34.743 19.549 1.00 18.92 151 GLY A O 1
ATOM 1136 N N . ASP A 1 153 ? -10.985 -33.828 19.303 1.00 18.83 152 ASP A N 1
ATOM 1137 C CA . ASP A 1 153 ? -10.563 -32.885 18.243 1.00 18.69 152 ASP A CA 1
ATOM 1138 C C . ASP A 1 153 ? -9.485 -31.935 18.776 1.00 18.49 152 ASP A C 1
ATOM 1139 O O . ASP A 1 153 ? -8.498 -31.656 18.110 1.00 17.53 152 ASP A O 1
ATOM 1144 N N . GLY A 1 154 ? -9.660 -31.443 20.007 1.00 17.82 153 GLY A N 1
ATOM 1145 C CA . GLY A 1 154 ? -8.656 -30.581 20.633 1.00 18.54 153 GLY A CA 1
ATOM 1146 C C . GLY A 1 154 ? -7.306 -31.289 20.812 1.00 15.88 153 GLY A C 1
ATOM 1147 O O . GLY A 1 154 ? -6.253 -30.698 20.631 1.00 15.37 153 GLY A O 1
ATOM 1148 N N . LEU A 1 155 ? -7.315 -32.577 21.175 1.00 17.41 154 LEU A N 1
ATOM 1149 C CA . LEU A 1 155 ? -6.045 -33.280 21.328 1.00 17.18 154 LEU A CA 1
ATOM 1150 C C . LEU A 1 155 ? -5.392 -33.474 19.951 1.00 16.52 154 LEU A C 1
ATOM 1151 O O . LEU A 1 155 ? -4.184 -33.341 19.859 1.00 16.17 154 LEU A O 1
ATOM 1156 N N . PHE A 1 156 ? -6.191 -33.789 18.927 1.00 17.30 155 PHE A N 1
ATOM 1157 C CA . PHE A 1 156 ? -5.636 -33.943 17.565 1.00 17.54 155 PHE A CA 1
ATOM 1158 C C . PHE A 1 156 ? -4.976 -32.632 17.161 1.00 15.77 155 PHE A C 1
ATOM 1159 O O . PHE A 1 156 ? -3.849 -32.627 16.723 1.00 15.95 155 PHE A O 1
ATOM 1167 N N . LEU A 1 157 ? -5.701 -31.535 17.378 1.00 14.71 156 LEU A N 1
ATOM 1168 C CA . LEU A 1 157 ? -5.174 -30.216 16.982 1.00 16.77 156 LEU A CA 1
ATOM 1169 C C . LEU A 1 157 ? -3.929 -29.844 17.777 1.00 15.19 156 LEU A C 1
ATOM 1170 O O . LEU A 1 157 ? -3.035 -29.146 17.247 1.00 17.18 156 LEU A O 1
ATOM 1175 N N . ALA A 1 158 ? -3.884 -30.179 19.068 1.00 15.40 157 ALA A N 1
ATOM 1176 C CA . ALA A 1 158 ? -2.680 -29.893 19.878 1.00 17.31 157 ALA A CA 1
ATOM 1177 C C . ALA A 1 158 ? -1.434 -30.641 19.382 1.00 16.08 157 ALA A C 1
ATOM 1178 O O . ALA A 1 158 ? -0.357 -30.127 19.281 1.00 16.49 157 ALA A O 1
ATOM 1180 N N . LEU A 1 159 ? -1.626 -31.921 19.085 1.00 15.74 158 LEU A N 1
ATOM 1181 C CA . LEU A 1 159 ? -0.524 -32.720 18.545 1.00 15.67 158 LEU A CA 1
ATOM 1182 C C . LEU A 1 159 ? -0.108 -32.207 17.159 1.00 13.39 158 LEU A C 1
ATOM 1183 O O . LEU A 1 159 ? 1.087 -32.095 16.879 1.00 14.20 158 LEU A O 1
ATOM 1188 N N . ALA A 1 160 ? -1.088 -31.847 16.375 1.00 14.91 159 ALA A N 1
ATOM 1189 C CA . ALA A 1 160 ? -0.804 -31.275 15.027 1.00 15.11 159 ALA A CA 1
ATOM 1190 C C . ALA A 1 160 ? -0.033 -29.964 15.126 1.00 14.11 159 ALA A C 1
ATOM 1191 O O . ALA A 1 160 ? 0.956 -29.787 14.444 1.00 14.24 159 ALA A O 1
ATOM 1193 N N . GLU A 1 161 ? -0.457 -29.106 16.030 1.00 14.44 160 GLU A N 1
ATOM 1194 C CA . GLU A 1 161 ? 0.194 -27.784 16.169 1.00 16.35 160 GLU A CA 1
ATOM 1195 C C . GLU A 1 161 ? 1.652 -27.941 16.621 1.00 14.86 160 GLU A C 1
ATOM 1196 O O . GLU A 1 161 ? 2.539 -27.264 16.129 1.00 16.44 160 GLU A O 1
ATOM 1202 N N . THR A 1 162 ? 1.938 -28.860 17.548 1.00 14.63 161 THR A N 1
ATOM 1203 C CA . THR A 1 162 ? 3.296 -29.068 18.028 1.00 16.60 161 THR A CA 1
ATOM 1204 C C . THR A 1 162 ? 4.192 -29.628 16.909 1.00 15.89 161 THR A C 1
ATOM 1205 O O . THR A 1 162 ? 5.310 -29.218 16.739 1.00 14.90 161 THR A O 1
ATOM 1209 N N . THR A 1 163 ? 3.621 -30.547 16.128 1.00 15.49 162 THR A N 1
ATOM 1210 C CA . THR A 1 163 ? 4.317 -31.120 14.955 1.00 15.09 162 THR A CA 1
ATOM 1211 C C . THR A 1 163 ? 4.629 -29.995 13.976 1.00 14.96 162 THR A C 1
ATOM 1212 O O . THR A 1 163 ? 5.768 -29.920 13.552 1.00 16.02 162 THR A O 1
ATOM 1216 N N . MET A 1 164 ? 3.663 -29.113 13.736 1.00 15.87 163 MET A N 1
ATOM 1217 C CA . MET A 1 164 ? 3.935 -28.010 12.774 1.00 15.74 163 MET A CA 1
ATOM 1218 C C . MET A 1 164 ? 5.005 -27.098 13.349 1.00 16.84 163 MET A C 1
ATOM 1219 O O . MET A 1 164 ? 5.915 -26.629 12.617 1.00 18.13 163 MET A O 1
ATOM 1224 N N . ASP A 1 165 ? 4.954 -26.829 14.657 1.00 16.21 164 ASP A N 1
ATOM 1225 C CA . ASP A 1 165 ? 5.930 -25.880 15.202 1.00 17.18 164 ASP A CA 1
ATOM 1226 C C . ASP A 1 165 ? 7.348 -26.429 15.028 1.00 17.93 164 ASP A C 1
ATOM 1227 O O . ASP A 1 165 ? 8.282 -25.715 14.720 1.00 18.25 164 ASP A O 1
ATOM 1232 N N . PHE A 1 166 ? 7.571 -27.692 15.359 1.00 16.81 165 PHE A N 1
ATOM 1233 C CA . PHE A 1 166 ? 8.937 -28.231 15.268 1.00 16.80 165 PHE A CA 1
ATOM 1234 C C . PHE A 1 166 ? 9.381 -28.364 13.789 1.00 19.31 165 PHE A C 1
ATOM 1235 O O . PHE A 1 166 ? 10.548 -28.121 13.499 1.00 19.16 165 PHE A O 1
ATOM 1243 N N . ALA A 1 167 ? 8.462 -28.780 12.905 1.00 15.86 166 ALA A N 1
ATOM 1244 C CA . ALA A 1 167 ? 8.798 -28.929 11.471 1.00 17.88 166 ALA A CA 1
ATOM 1245 C C . ALA A 1 167 ? 9.142 -27.545 10.909 1.00 19.07 166 ALA A C 1
ATOM 1246 O O . ALA A 1 167 ? 10.007 -27.455 9.980 1.00 21.08 166 ALA A O 1
ATOM 1248 N N . ALA A 1 168 ? 8.436 -26.517 11.358 1.00 18.61 167 ALA A N 1
ATOM 1249 C CA . ALA A 1 168 ? 8.729 -25.148 10.832 1.00 20.00 167 ALA A CA 1
ATOM 1250 C C . ALA A 1 168 ? 10.072 -24.630 11.323 1.00 20.89 167 ALA A C 1
ATOM 1251 O O . ALA A 1 168 ? 10.792 -23.977 10.572 1.00 26.76 167 ALA A O 1
ATOM 1253 N N . ARG A 1 169 ? 10.391 -24.895 12.598 1.00 21.35 168 ARG A N 1
ATOM 1254 C CA . ARG A 1 169 ? 11.645 -24.408 13.214 1.00 23.35 168 ARG A CA 1
ATOM 1255 C C . ARG A 1 169 ? 12.850 -25.209 12.711 1.00 23.31 168 ARG A C 1
ATOM 1256 O O . ARG A 1 169 ? 13.964 -24.676 12.667 1.00 29.09 168 ARG A O 1
ATOM 1264 N N . ASP A 1 170 ? 12.658 -26.475 12.430 1.00 21.72 169 ASP A N 1
ATOM 1265 C CA . ASP A 1 170 ? 13.765 -27.403 12.067 1.00 24.28 169 ASP A CA 1
ATOM 1266 C C . ASP A 1 170 ? 13.380 -28.149 10.791 1.00 23.40 169 ASP A C 1
ATOM 1267 O O . ASP A 1 170 ? 13.121 -29.344 10.768 1.00 22.24 169 ASP A O 1
ATOM 1272 N N . PRO A 1 171 ? 13.305 -27.449 9.651 1.00 24.80 170 PRO A N 1
ATOM 1273 C CA . PRO A 1 171 ? 12.820 -28.060 8.430 1.00 26.38 170 PRO A CA 1
ATOM 1274 C C . PRO A 1 171 ? 13.666 -29.227 7.926 1.00 24.25 170 PRO A C 1
ATOM 1275 O O . PRO A 1 171 ? 13.078 -30.091 7.254 1.00 23.96 170 PRO A O 1
ATOM 1279 N N . ALA A 1 172 ? 14.944 -29.293 8.258 1.00 23.20 171 ALA A N 1
ATOM 1280 C CA . ALA A 1 172 ? 15.809 -30.451 7.869 1.00 23.60 171 ALA A CA 1
ATOM 1281 C C . ALA A 1 172 ? 15.260 -31.757 8.436 1.00 23.39 171 ALA A C 1
ATOM 1282 O O . ALA A 1 172 ? 15.569 -32.798 7.888 1.00 25.42 171 ALA A O 1
ATOM 1284 N N . ARG A 1 173 ? 14.484 -31.707 9.516 1.00 21.57 172 ARG A N 1
ATOM 1285 C CA . ARG A 1 173 ? 13.896 -32.940 10.078 1.00 20.47 172 ARG A CA 1
ATOM 1286 C C . ARG A 1 173 ? 12.363 -32.924 10.005 1.00 20.16 172 ARG A C 1
ATOM 1287 O O . ARG A 1 173 ? 11.706 -33.712 10.728 1.00 19.28 172 ARG A O 1
ATOM 1295 N N . ALA A 1 174 ? 11.742 -32.048 9.198 1.00 21.59 173 ALA A N 1
ATOM 1296 C CA . ALA A 1 174 ? 10.293 -31.921 9.137 1.00 18.69 173 ALA A CA 1
ATOM 1297 C C . ALA A 1 174 ? 9.621 -33.270 8.979 1.00 19.76 173 ALA A C 1
ATOM 1298 O O . ALA A 1 174 ? 8.645 -33.542 9.679 1.00 21.33 173 ALA A O 1
ATOM 1300 N N . GLY A 1 175 ? 10.114 -34.110 8.083 1.00 20.04 174 GLY A N 1
ATOM 1301 C CA . GLY A 1 175 ? 9.436 -35.401 7.866 1.00 20.44 174 GLY A CA 1
ATOM 1302 C C . GLY A 1 175 ? 9.478 -36.291 9.097 1.00 21.10 174 GLY A C 1
ATOM 1303 O O . GLY A 1 175 ? 8.562 -37.099 9.240 1.00 19.15 174 GLY A O 1
ATOM 1304 N N . GLU A 1 176 ? 10.546 -36.204 9.856 1.00 22.76 175 GLU A N 1
ATOM 1305 C CA . GLU A 1 176 ? 10.746 -36.994 11.112 1.00 21.42 175 GLU A CA 1
ATOM 1306 C C . GLU A 1 176 ? 9.744 -36.555 12.189 1.00 18.42 175 GLU A C 1
ATOM 1307 O O . GLU A 1 176 ? 9.035 -37.406 12.745 1.00 20.11 175 GLU A O 1
ATOM 1313 N N . TYR A 1 177 ? 9.566 -35.245 12.359 1.00 18.00 176 TYR A N 1
ATOM 1314 C CA . TYR A 1 177 ? 8.555 -34.740 13.297 1.00 17.09 176 TYR A CA 1
ATOM 1315 C C . TYR A 1 177 ? 7.147 -35.142 12.877 1.00 17.20 176 TYR A C 1
ATOM 1316 O O . TYR A 1 177 ? 6.325 -35.542 13.709 1.00 17.43 176 TYR A O 1
ATOM 1325 N N . ILE A 1 178 ? 6.878 -35.096 11.566 1.00 18.10 177 ILE A N 1
ATOM 1326 C CA . ILE A 1 178 ? 5.549 -35.444 11.059 1.00 17.31 177 ILE A CA 1
ATOM 1327 C C . ILE A 1 178 ? 5.294 -36.929 11.333 1.00 18.44 177 ILE A C 1
ATOM 1328 O O . ILE A 1 178 ? 4.214 -37.266 11.732 1.00 17.83 177 ILE A O 1
ATOM 1333 N N . ALA A 1 179 ? 6.270 -37.793 11.109 1.00 18.27 178 ALA A N 1
ATOM 1334 C CA . ALA A 1 179 ? 6.077 -39.239 11.319 1.00 22.68 178 ALA A CA 1
ATOM 1335 C C . ALA A 1 179 ? 5.942 -39.534 12.816 1.00 20.39 178 ALA A C 1
ATOM 1336 O O . ALA A 1 179 ? 5.096 -40.329 13.216 1.00 21.56 178 ALA A O 1
ATOM 1338 N N . LEU A 1 180 ? 6.746 -38.888 13.623 1.00 21.16 179 LEU A N 1
ATOM 1339 C CA . LEU A 1 180 ? 6.685 -39.139 15.109 1.00 20.47 179 LEU A CA 1
ATOM 1340 C C . LEU A 1 180 ? 5.376 -38.577 15.678 1.00 20.34 179 LEU A C 1
ATOM 1341 O O . LEU A 1 180 ? 4.691 -39.205 16.498 1.00 20.81 179 LEU A O 1
ATOM 1346 N N . GLY A 1 181 ? 4.954 -37.406 15.220 1.00 18.24 180 GLY A N 1
ATOM 1347 C CA . GLY A 1 181 ? 3.652 -36.866 15.598 1.00 18.22 180 GLY A CA 1
ATOM 1348 C C . GLY A 1 181 ? 2.491 -37.719 15.175 1.00 17.00 180 GLY A C 1
ATOM 1349 O O . GLY A 1 181 ? 1.536 -37.887 15.914 1.00 18.02 180 GLY A O 1
ATOM 1350 N N . PHE A 1 182 ? 2.575 -38.288 13.960 1.00 17.76 181 PHE A N 1
ATOM 1351 C CA . PHE A 1 182 ? 1.493 -39.160 13.471 1.00 17.32 181 PHE A CA 1
ATOM 1352 C C . PHE A 1 182 ? 1.334 -40.366 14.422 1.00 18.17 181 PHE A C 1
ATOM 1353 O O . PHE A 1 182 ? 0.210 -40.699 14.819 1.00 20.97 181 PHE A O 1
ATOM 1361 N N . GLU A 1 183 ? 2.425 -41.020 14.741 1.00 21.18 182 GLU A N 1
ATOM 1362 C CA . GLU A 1 183 ? 2.366 -42.256 15.592 1.00 23.26 182 GLU A CA 1
ATOM 1363 C C . GLU A 1 183 ? 1.862 -41.898 17.000 1.00 21.49 182 GLU A C 1
ATOM 1364 O O . GLU A 1 183 ? 1.029 -42.635 17.544 1.00 23.86 182 GLU A O 1
ATOM 1370 N N . ALA A 1 184 ? 2.180 -40.718 17.496 1.00 22.25 183 ALA A N 1
ATOM 1371 C CA . ALA A 1 184 ? 1.604 -40.264 18.790 1.00 20.68 183 ALA A CA 1
ATOM 1372 C C . ALA A 1 184 ? 0.091 -40.064 18.666 1.00 20.36 183 ALA A C 1
ATOM 1373 O O . ALA A 1 184 ? -0.697 -40.484 19.544 1.00 20.78 183 ALA A O 1
ATOM 1375 N N . MET A 1 185 ? -0.330 -39.374 17.610 1.00 18.37 184 MET A N 1
ATOM 1376 C CA . MET A 1 185 ? -1.770 -39.169 17.360 1.00 18.70 184 MET A CA 1
ATOM 1377 C C . MET A 1 185 ? -2.473 -40.523 17.196 1.00 20.95 184 MET A C 1
ATOM 1378 O O . MET A 1 185 ? -3.570 -40.743 17.780 1.00 21.07 184 MET A O 1
ATOM 1383 N N . TRP A 1 186 ? -1.897 -41.381 16.393 1.00 22.37 185 TRP A N 1
ATOM 1384 C CA . TRP A 1 186 ? -2.514 -42.687 16.089 1.00 23.98 185 TRP A CA 1
ATOM 1385 C C . TRP A 1 186 ? -2.726 -43.492 17.371 1.00 21.78 185 TRP A C 1
ATOM 1386 O O . TRP A 1 186 ? -3.843 -43.941 17.649 1.00 24.34 185 TRP A O 1
ATOM 1397 N N . ARG A 1 187 ? -1.707 -43.570 18.191 1.00 20.73 186 ARG A N 1
ATOM 1398 C CA . ARG A 1 187 ? -1.834 -44.310 19.485 1.00 23.21 186 ARG A CA 1
ATOM 1399 C C . ARG A 1 187 ? -2.867 -43.668 20.423 1.00 25.18 186 ARG A C 1
ATO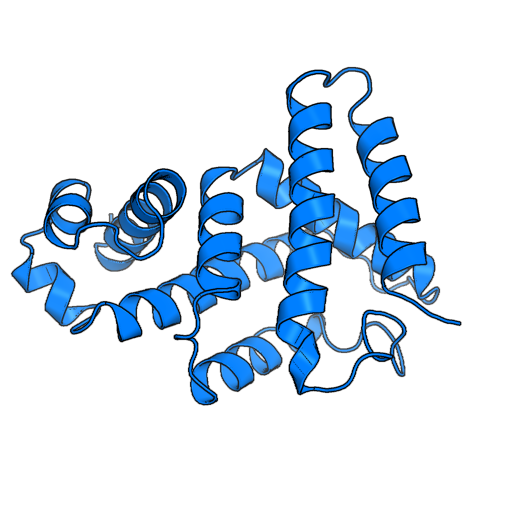M 1400 O O . ARG A 1 187 ? -3.642 -44.378 21.074 1.00 24.75 186 ARG A O 1
ATOM 1408 N N . ALA A 1 188 ? -2.811 -42.362 20.573 1.00 23.51 187 ALA A N 1
ATOM 1409 C CA . ALA A 1 188 ? -3.714 -41.599 21.451 1.00 20.43 187 ALA A CA 1
ATOM 1410 C C . ALA A 1 188 ? -5.171 -41.769 21.028 1.00 22.89 187 ALA A C 1
ATOM 1411 O O . ALA A 1 188 ? -6.039 -41.886 21.893 1.00 25.39 187 ALA A O 1
ATOM 1413 N N . LEU A 1 189 ? -5.454 -41.662 19.716 1.00 20.02 188 LEU A N 1
ATOM 1414 C CA . LEU A 1 189 ? -6.839 -41.393 19.298 1.00 23.06 188 LEU A CA 1
ATOM 1415 C C . LEU A 1 189 ? -7.427 -42.522 18.450 1.00 25.89 188 LEU A C 1
ATOM 1416 O O . LEU A 1 189 ? -8.534 -42.337 17.977 1.00 30.62 188 LEU A O 1
ATOM 1421 N N . THR A 1 190 ? -6.761 -43.675 18.329 1.00 28.27 189 THR A N 1
ATOM 1422 C CA . THR A 1 190 ? -7.368 -44.840 17.643 1.00 39.35 189 THR A CA 1
ATOM 1423 C C . THR A 1 190 ? -7.373 -46.038 18.604 1.00 44.41 189 THR A C 1
ATOM 1424 O O . THR A 1 190 ? -6.625 -46.025 19.627 1.00 34.51 189 THR A O 1
ATOM 1428 N N . ARG A 1 191 ? -8.174 -47.067 18.274 1.00 47.31 190 ARG A N 1
ATOM 1429 C CA . ARG A 1 191 ? -8.050 -48.414 18.882 1.00 61.05 190 ARG A CA 1
ATOM 1430 C C . ARG A 1 191 ? -8.361 -49.415 17.776 1.00 69.70 190 ARG A C 1
ATOM 1431 O O . ARG A 1 191 ? -9.079 -49.029 16.866 1.00 74.33 190 ARG A O 1
ATOM 1439 N N . GLU A 1 192 ? -7.766 -50.601 17.805 1.00 82.04 191 GLU A N 1
ATOM 1440 C CA . GLU A 1 192 ? -7.893 -51.573 16.687 1.00 81.88 191 GLU A CA 1
ATOM 1441 C C . GLU A 1 192 ? -8.904 -52.650 17.081 1.00 77.58 191 GLU A C 1
ATOM 1442 O O . GLU A 1 192 ? -8.994 -52.958 18.315 1.00 80.76 191 GLU A O 1
#

=== Feature glossary ===
The record interleaves many kinds of information about one protein. Here is each kind framed as the question it answers.

Q: Are the domains correctly placed relative to each other?
A: Predicted aligned error is AlphaFold's pairwise confidence. Unlike pLDDT (per-residue), PAE is per-residue-pair and captures whether two parts of the structure are correctly placed relative to each other. Units are ångströms of expected positional error.

Q: Which residues are in helices, strands, or loops?
A: Eight-state secondary structure (DSSP): H is the canonical α-helix, G the tighter 3₁₀-helix, I the wider π-helix; E/B are β-structure, T and S are turns and bends, and '-' is everything else. DSSP derives these from the pattern of main-chain N–H···O=C hydrogen bonds, not from the sequence.

Q: What if only a Cα trace is available?
A: P-SEA three-state annotation labels each residue as helix, strand, or coil based purely on the geometry of the Cα trace. It serves as a fallback when the full backbone (and thus DSSP) is unavailable.

Q: What are the backbone torsion angles?
A: φ (phi) and ψ (psi) are the two rotatable backbone dihedrals per residue: φ is the C(i-1)–N–Cα–C torsion, ψ is the N–Cα–C–N(i+1) torsion, both in degrees on (−180°, 180°]. α-helical residues cluster near (−60°, −45°); β-strand residues near (−120°, +130°). A Ramachandran plot is simply a scatter of (φ, ψ) for every residue.

Q: What known structures does this most resemble?
A: Structural nearest neighbors (via Foldseek easy-search vs the PDB). Reported per hit: target PDB id, E-value, and alignment TM-score. A TM-score above ~0.5 is the conventional threshold for 'same fold'.

Q: What family and function is it annotated with?
A: Database cross-references. InterPro integrates a dozen domain/family signature databases into unified entries with residue-range hits. GO terms attach function/process/location labels with evidence codes. CATH codes position the fold in a four-level structural taxonomy. Organism is the NCBI-taxonomy species name.

Q: Which residues are buried vs exposed?
A: Solvent accessibility: the surface area of each residue that a 1.4 Å water probe can touch, in Å². When only backbone atoms are present the absolute values are lower than full-atom SASA (side chains contribute most of the area) and are flagged as backbone-only.

Q: What do the diagnostic plots show?
A: Three diagnostic plots accompany the record. The Cα contact map visualizes the tertiary structure as a 2D adjacency matrix (8 Å cutoff, sequence-local contacts suppressed). The Ramachandran plot sho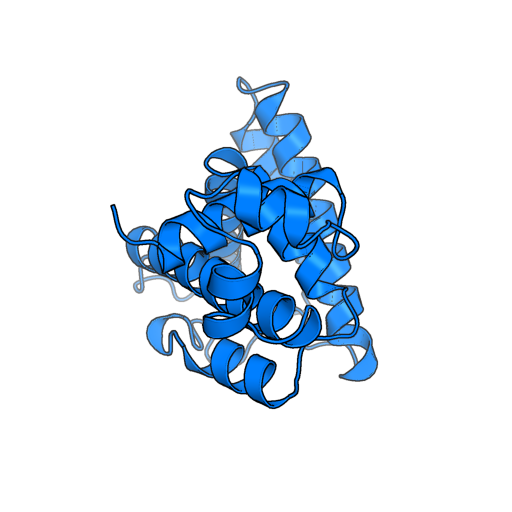ws the distribution of backbone (φ, ψ) torsions, with points in the α and β basins reflecting secondary structure content. The PAE plot shows AlphaFold's inter-residue confidence as a color matrix.

Q: What is the amino-acid chain?
A: The amino-acid sequence is the protein's primary structure: the linear order of residues from the N-terminus to the C-terminus, written in one-letter code. Everything else here — the 3D coordinates, the secondary structure, the domain annotations — is ultimately a consequence of this string.

Q: What do the rendered images show?
A: The six renders are orthographic views along the three Cartesian axes in both directions. Representation (cartoon, sticks, or surface) and color scheme (sequence-rainbow or by-chain) vary across proteins so the training set covers all the common visualization conventions.

Q: Where is each backbone atom in 3D?
A: The mmCIF table is the protein's shape written out atom by atom. For each backbone N, Cα, C, and carbonyl O, it records an (x, y, z) coordinate triple in Å plus the residue type, chain letter, and residue number.

Q: How mobile is each atom in the crystal?
A: For experimental (PDB) structures, the B-factor (temperature factor) quantifies the positional spread of each atom in the crystal — a combination of thermal vibration and static disorder — in units of Å². High B-factors mark flexible loops or poorly resolved regions; low B-factors mark the rigid, well-ordered core.

Q: How big and how compact is the whole molecule?
A: Three whole-structure scalars: the radius of gyration (RMS distance of Cα from centroid, in Å), the count of Cα–Cα contacts (pairs closer than 8 Å and separated by more than four residues in sequence — i.e. tertiary, not local, contacts), and the bounding-box dimensions. Together they distinguish compact globular folds from extended fibres or disordered chains.

Q: What does the local fold look like, residue by residue?
A: A 3Di character summarizes, for each residue, the relative orientation of the Cα frame of its nearest spatial neighbor. Because it encodes fold topology rather than chemistry, 3Di alignments detect remote structural similarity that sequence alignment misses.

Q: How confident is the AlphaFold model at each residue?
A: For AlphaFold models, the B-factor field carries pLDDT — the model's own estimate of local accuracy on a 0–100 scale. Regions with pLDDT<50 should be treated as essentially unmodeled; they often correspond to intrinsically disordered segments.